Protein AF-0000000072576593 (afdb_homodimer)

Sequence (292 aa):
MYRNDGFRELNRQESLQRLANAPVGRIVHTRDALPAVLPVNFVLEKSGAVLLRTSASSELVRAVDGAVVAFEADEVDAVTHSGWSVVVTGLASVVTDPGEHEQLVRTGPRSWVPWPVEVFVRIAPDLVSGRELVGGRTLYGLDPPTMYRNDGFRELNRQESLQRLANAPVGRIVHTRDALPAVLPVNFVLEKSGAVLLRTSASSELVRAVDGAVVAFEADEVDAVTHSGWSVVVTGLASVVTDPGE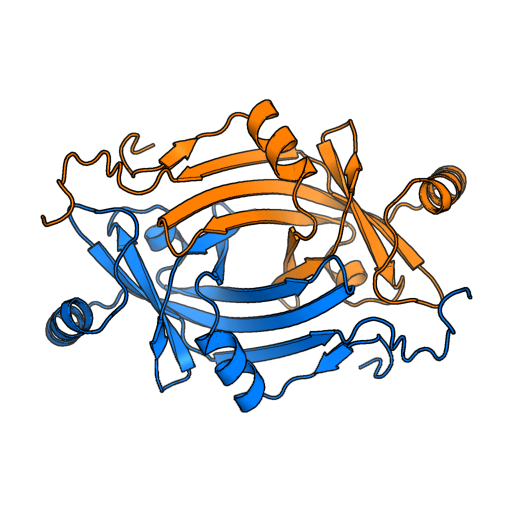HEQLVRTGPRSWVPWPVEVFVRIAPDLVSGRELVGGRTLYGLDPPT

InterPro domains:
  IPR012349 FMN-binding split barrel [G3DSA:2.30.110.10] (2-138)
  IPR024747 Pyridoxamine 5'-phosphate oxidase-related [PF12900] (12-131)

Organism: Streptomyces coelicolor (strain ATCC BAA-471 / A3(2) / M145) (NCBI:txid100226)

Secondary structure (DSSP, 8-state):
--TTSSEEEE-HHHHHHHHTT-SEEEEEEEETTEEEEEEEE-EE-TTS-EEEEEETT-HHHHHHTTSEEEEEEEEEETTTTEEEEEEEEEEEEE---HHHHHHHHHHSPPPSS--SSEEEEEE--SEEEEEEE-TT--TT------/--TTSSEEEE-HHHHHHHHTT-SEEEEEEEETTEEEEEEEE-EE-TTS-EEEEEETT-HHHHHHTTSEEEEEEEEEETTTTEEEEEEEEEEEEE---HHHHHHHHHHSPPPSS--SSEEEEEE--SEEEEEEE-TT--TT------

pLDDT: mean 89.98, std 16.08, range [32.75, 98.88]

Nearest PDB structures (foldseek):
  6eci-assembly6_L  TM=8.918E-01  e=1.230E-11  Mycolicibacterium smegmatis MC2 155
  3fkh-assembly1_A  TM=8.857E-01  e=5.024E-12  Corynebacterium glutamicum ATCC 13032
  3fkh-assembly2_D  TM=8.766E-01  e=1.230E-11  Corynebacterium glutamicum ATCC 13032
  3fkh-assembly2_C  TM=8.512E-01  e=1.301E-11  Corynebacterium glutamicum ATCC 13032
  2qea-assembly1_B  TM=6.338E-01  e=1.300E-04  Jannaschia sp. CCS1

Foldseek 3Di:
DPPQQLKDKDDQVRQLVVVQPFQKKKKWFDDPNDIDIDIFGWHQDPQRKTKGKDEPPDPVCVGQAQHKIKIKDWDADPVQRWIKMKIFIAHKHWDDDPVVFVVCVPVTDDGPDDDPHMIMIIGHRPDMIMMIHGGQPSSVPPHPPD/DPPQQLKDKDDQVRQLVVVQPFQKKKKWFDDPNDIDIDIFGWHQDPQRKTKGKDEPPDPVCVGQAQHKIKIKDWDADPVQRWIKMKIFIAHKHWDDPPVVFVVCVPVTDDGPDDDPHMIMIIGHRPDMIMMIHGGQPSSVPPHPPD

Solvent-accessible surface area (backbone atoms only — not comparable to full-atom values): 15648 Å² total; per-residue (Å²): 125,83,68,54,62,29,46,43,78,37,50,56,69,58,23,52,59,56,52,64,68,45,66,49,33,30,43,34,40,57,51,94,91,31,66,38,72,46,77,41,59,53,37,67,45,95,86,55,26,41,33,31,42,44,43,63,84,34,69,62,49,72,49,34,54,77,29,75,31,23,37,36,36,63,51,75,39,77,87,61,44,25,34,40,39,29,39,35,31,23,50,22,36,64,63,75,53,64,69,57,44,55,52,34,73,74,72,47,53,76,53,80,46,72,54,96,51,68,40,38,41,37,30,40,53,74,40,61,43,22,39,31,34,52,39,86,46,35,56,62,68,56,71,69,87,127,126,82,68,56,62,29,47,44,78,36,52,56,69,58,22,52,58,55,51,63,68,44,66,50,33,30,43,33,42,56,50,94,92,33,66,38,73,45,77,41,57,52,37,67,45,94,87,55,25,41,32,31,42,44,42,64,83,34,70,59,48,72,49,34,54,77,29,74,30,23,37,36,36,63,51,73,40,78,87,60,43,25,35,40,39,29,39,34,30,24,50,22,35,64,62,75,52,65,70,59,46,56,52,35,73,74,71,46,51,78,53,81,44,71,53,97,53,67,39,41,39,38,31,41,51,74,40,62,42,22,39,32,34,54,39,87,46,34,55,62,68,58,70,68,88,125

Radius of gyration: 19.3 Å; Cα contacts (8 Å, |Δi|>4): 669; chains: 2; bounding box: 40×62×46 Å

Structure (mmCIF, N/CA/C/O backbone):
data_AF-0000000072576593-model_v1
#
loop_
_entity.id
_entity.type
_entity.pdbx_description
1 polymer "Pyridoxamine 5'-phosphate oxidase family protein"
#
loop_
_atom_site.group_PDB
_atom_site.id
_atom_site.type_symbol
_atom_site.label_atom_id
_atom_site.label_alt_id
_atom_site.label_comp_id
_atom_site.label_asym_id
_atom_site.label_entity_id
_atom_site.label_seq_id
_atom_site.pdbx_PDB_ins_code
_atom_site.Cartn_x
_atom_site.Cartn_y
_atom_site.Cartn_z
_atom_site.occupancy
_atom_site.B_iso_or_equiv
_atom_site.auth_seq_id
_atom_site.auth_comp_id
_atom_site.auth_asym_id
_atom_site.auth_atom_id
_atom_site.pdbx_PDB_model_num
ATOM 1 N N . MET A 1 1 ? 16.312 17.297 -4.379 1 34.81 1 MET A N 1
ATOM 2 C CA . MET A 1 1 ? 15.844 16.234 -3.484 1 34.81 1 MET A CA 1
ATOM 3 C C . MET A 1 1 ? 16.031 16.641 -2.025 1 34.81 1 MET A C 1
ATOM 5 O O . MET A 1 1 ? 17.141 16.969 -1.61 1 34.81 1 MET A O 1
ATOM 9 N N . TYR A 1 2 ? 15.211 17.266 -1.457 1 42.81 2 TYR A N 1
ATOM 10 C CA . TYR A 1 2 ? 15.359 17.844 -0.13 1 42.81 2 TYR A CA 1
ATOM 11 C C . TYR A 1 2 ? 15.82 16.797 0.879 1 42.81 2 TYR A C 1
ATOM 13 O O . TYR A 1 2 ? 15.172 15.773 1.061 1 42.81 2 TYR A O 1
ATOM 21 N N . ARG A 1 3 ? 17.188 16.594 0.912 1 46.97 3 ARG A N 1
ATOM 22 C CA . ARG A 1 3 ? 18.125 15.789 1.691 1 46.97 3 ARG A CA 1
ATOM 23 C C . ARG A 1 3 ? 17.609 15.578 3.113 1 46.97 3 ARG A C 1
ATOM 25 O O . ARG A 1 3 ? 17.719 14.484 3.666 1 46.97 3 ARG A O 1
ATOM 32 N N . ASN A 1 4 ? 17.094 16.578 3.824 1 50.34 4 ASN A N 1
ATOM 33 C CA . ASN A 1 4 ? 17.062 16.562 5.281 1 50.34 4 ASN A CA 1
ATOM 34 C C . ASN A 1 4 ? 15.664 16.219 5.805 1 50.34 4 ASN A C 1
ATOM 36 O O . ASN A 1 4 ? 15.234 16.75 6.828 1 50.34 4 ASN A O 1
ATOM 40 N N . ASP A 1 5 ? 14.875 15.43 4.996 1 66.31 5 ASP A N 1
ATOM 41 C CA . ASP A 1 5 ? 13.469 15.289 5.379 1 66.31 5 ASP A CA 1
ATOM 42 C C . ASP A 1 5 ? 13.273 14.078 6.289 1 66.31 5 ASP A C 1
ATOM 44 O O . ASP A 1 5 ? 12.141 13.625 6.488 1 66.31 5 ASP A O 1
ATOM 48 N N . GLY A 1 6 ? 14.453 13.656 7.066 1 76.12 6 GLY A N 1
ATOM 49 C CA . GLY A 1 6 ? 14.336 12.539 8 1 76.12 6 GLY A CA 1
ATOM 50 C C . GLY A 1 6 ? 14.336 11.188 7.316 1 76.12 6 GLY A C 1
ATOM 51 O O . GLY A 1 6 ? 14.312 10.148 7.98 1 76.12 6 GLY A O 1
ATOM 52 N N . PHE A 1 7 ? 14.484 11.305 5.977 1 85.94 7 PHE A N 1
ATOM 53 C CA . PHE A 1 7 ? 14.477 10.062 5.223 1 85.94 7 PHE A CA 1
ATOM 54 C C . PHE A 1 7 ? 15.828 9.82 4.559 1 85.94 7 PHE A C 1
ATOM 56 O O . PHE A 1 7 ? 16.484 10.766 4.109 1 85.94 7 PHE A O 1
ATOM 63 N N . ARG A 1 8 ? 16.188 8.617 4.617 1 91.19 8 ARG A N 1
ATOM 64 C CA . ARG A 1 8 ? 17.359 8.172 3.854 1 91.19 8 ARG A CA 1
ATOM 65 C C . ARG A 1 8 ? 16.938 7.363 2.635 1 91.19 8 ARG A C 1
ATOM 67 O O . ARG A 1 8 ? 16.156 6.406 2.754 1 91.19 8 ARG A O 1
ATOM 74 N N . GLU A 1 9 ? 17.484 7.773 1.485 1 93.94 9 GLU A N 1
ATOM 75 C CA . GLU A 1 9 ? 17.203 7.004 0.276 1 93.94 9 GLU A CA 1
ATOM 76 C C . GLU A 1 9 ? 18.016 5.707 0.249 1 93.94 9 GLU A C 1
ATOM 78 O O . GLU A 1 9 ? 19.219 5.711 0.52 1 93.94 9 GLU A O 1
ATOM 83 N N . LEU A 1 10 ? 17.312 4.699 -0.013 1 96.75 10 LEU A N 1
ATOM 84 C CA . LEU A 1 10 ? 17.984 3.412 -0.184 1 96.75 10 LEU A CA 1
ATOM 85 C C . LEU A 1 10 ? 18.359 3.186 -1.644 1 96.75 10 LEU A C 1
ATOM 87 O O . LEU A 1 10 ? 17.609 3.539 -2.549 1 96.75 10 LEU A O 1
ATOM 91 N N . ASN A 1 11 ? 19.531 2.605 -1.824 1 97.25 11 ASN A N 1
ATOM 92 C CA . ASN A 1 11 ? 19.844 2.227 -3.199 1 97.25 11 ASN A CA 1
ATOM 93 C C . ASN A 1 11 ? 19.125 0.939 -3.6 1 97.25 11 ASN A C 1
ATOM 95 O O . ASN A 1 11 ? 18.438 0.323 -2.781 1 97.25 11 ASN A O 1
ATOM 99 N N . ARG A 1 12 ? 19.281 0.609 -4.836 1 97.69 12 ARG A N 1
ATOM 100 C CA . ARG A 1 12 ? 18.562 -0.534 -5.383 1 97.69 12 ARG A CA 1
ATOM 101 C C . ARG A 1 12 ? 18.859 -1.804 -4.594 1 97.69 12 ARG A C 1
ATOM 103 O O . ARG A 1 12 ? 17.953 -2.549 -4.23 1 97.69 12 ARG A O 1
ATOM 110 N N . GLN A 1 13 ? 20.141 -2.049 -4.32 1 97.69 13 GLN A N 1
ATOM 111 C CA . GLN A 1 13 ? 20.547 -3.264 -3.621 1 97.69 13 GLN A CA 1
ATOM 112 C C . GLN A 1 13 ? 19.969 -3.293 -2.203 1 97.69 13 GLN A C 1
ATOM 114 O O . GLN A 1 13 ? 19.422 -4.305 -1.768 1 97.69 13 GLN A O 1
ATOM 119 N N . GLU A 1 14 ? 20.078 -2.211 -1.477 1 97.88 14 GLU A N 1
ATOM 120 C CA . GLU A 1 14 ? 19.5 -2.105 -0.137 1 97.88 14 GLU A CA 1
ATOM 121 C C . GLU A 1 14 ? 17.984 -2.322 -0.163 1 97.88 14 GLU A C 1
ATOM 123 O O . GLU A 1 14 ? 17.438 -3.006 0.703 1 97.88 14 GLU A O 1
ATOM 128 N N . SER A 1 15 ? 17.391 -1.72 -1.139 1 98.5 15 SER A N 1
ATOM 129 C CA . SER A 1 15 ? 15.938 -1.817 -1.284 1 98.5 15 SER A CA 1
ATOM 130 C C . SER A 1 15 ? 15.5 -3.266 -1.481 1 98.5 15 SER A C 1
ATOM 132 O O . SER A 1 15 ? 14.578 -3.738 -0.806 1 98.5 15 SER A O 1
ATOM 134 N N . LEU A 1 16 ? 16.188 -3.955 -2.346 1 98.5 16 LEU A N 1
ATOM 135 C CA . LEU A 1 16 ? 15.812 -5.336 -2.646 1 98.5 16 LEU A CA 1
ATOM 136 C C . LEU A 1 16 ? 16.078 -6.242 -1.449 1 98.5 16 LEU A C 1
ATOM 138 O O . LEU A 1 16 ? 15.328 -7.195 -1.212 1 98.5 16 LEU A O 1
ATOM 142 N N . GLN A 1 17 ? 17.125 -5.969 -0.699 1 97.94 17 GLN A N 1
ATOM 143 C CA . GLN A 1 17 ? 17.406 -6.738 0.507 1 97.94 17 GLN A CA 1
ATOM 144 C C . GLN A 1 17 ? 16.297 -6.578 1.54 1 97.94 17 GLN A C 1
ATOM 146 O O . GLN A 1 17 ? 15.875 -7.559 2.162 1 97.94 17 GLN A O 1
ATOM 151 N N . ARG A 1 18 ? 15.805 -5.379 1.737 1 97.75 18 ARG A N 1
ATOM 152 C CA . ARG A 1 18 ? 14.695 -5.133 2.656 1 97.75 18 ARG A CA 1
ATOM 153 C C . ARG A 1 18 ? 13.414 -5.797 2.158 1 97.75 18 ARG A C 1
ATOM 155 O O . ARG A 1 18 ? 12.695 -6.426 2.936 1 97.75 18 ARG A O 1
ATOM 162 N N . LEU A 1 19 ? 13.227 -5.656 0.889 1 98.31 19 LEU A N 1
ATOM 163 C CA . LEU A 1 19 ? 12.016 -6.199 0.275 1 98.31 19 LEU A CA 1
ATOM 164 C C . LEU A 1 19 ? 11.953 -7.711 0.448 1 98.31 19 LEU A C 1
ATOM 166 O O . LEU A 1 19 ? 10.875 -8.273 0.667 1 98.31 19 LEU A O 1
ATOM 170 N N . ALA A 1 20 ? 13.039 -8.367 0.38 1 97.06 20 ALA A N 1
ATOM 171 C CA . ALA A 1 20 ? 13.125 -9.82 0.461 1 97.06 20 ALA A CA 1
ATOM 172 C C . ALA A 1 20 ? 12.633 -10.328 1.817 1 97.06 20 ALA A C 1
ATOM 174 O O . ALA A 1 20 ? 12.266 -11.492 1.958 1 97.06 20 ALA A O 1
ATOM 175 N N . ASN A 1 21 ? 12.555 -9.438 2.75 1 94.81 21 ASN A N 1
ATOM 176 C CA . ASN A 1 21 ? 12.203 -9.852 4.102 1 94.81 21 ASN A CA 1
ATOM 177 C C . ASN A 1 21 ? 10.75 -9.531 4.426 1 94.81 21 ASN A C 1
ATOM 179 O O . ASN A 1 21 ? 10.25 -9.883 5.5 1 94.81 21 ASN A O 1
ATOM 183 N N . ALA A 1 22 ? 10.078 -8.859 3.586 1 96.62 22 ALA A N 1
ATOM 184 C CA . ALA A 1 22 ? 8.672 -8.523 3.822 1 96.62 22 ALA A CA 1
ATOM 185 C C . ALA A 1 22 ? 7.766 -9.695 3.467 1 96.62 22 ALA A C 1
ATOM 187 O O . ALA A 1 22 ? 7.848 -10.242 2.363 1 96.62 22 ALA A O 1
ATOM 188 N N . PRO A 1 23 ? 6.867 -10.062 4.34 1 94.31 23 PRO A N 1
ATOM 189 C CA . PRO A 1 23 ? 5.988 -11.195 4.047 1 94.31 23 PRO A CA 1
ATOM 190 C C . PRO A 1 23 ? 4.859 -10.836 3.088 1 94.31 23 PRO A C 1
ATOM 192 O O . PRO A 1 23 ? 4.344 -11.703 2.379 1 94.31 23 PRO A O 1
ATOM 195 N N . VAL A 1 24 ? 4.426 -9.586 3.158 1 97 24 VAL A N 1
ATOM 196 C CA . VAL A 1 24 ? 3.297 -9.094 2.371 1 97 24 VAL A CA 1
ATOM 197 C C . VAL A 1 24 ? 3.648 -7.742 1.75 1 97 24 VAL A C 1
ATOM 199 O O . VAL A 1 24 ? 4.379 -6.949 2.348 1 97 24 VAL A O 1
ATOM 202 N N . GLY A 1 25 ? 3.287 -7.543 0.539 1 98.19 25 GLY A N 1
ATOM 203 C CA . GLY A 1 25 ? 3.297 -6.254 -0.13 1 98.19 25 GLY A CA 1
ATOM 204 C C . GLY A 1 25 ? 1.939 -5.855 -0.677 1 98.19 25 GLY A C 1
ATOM 205 O O . GLY A 1 25 ? 0.938 -6.523 -0.413 1 98.19 25 GLY A O 1
ATOM 206 N N . ARG A 1 26 ? 1.9 -4.762 -1.329 1 98.19 26 ARG A N 1
ATOM 207 C CA . ARG A 1 26 ? 0.673 -4.246 -1.927 1 98.19 26 ARG A CA 1
ATOM 208 C C . ARG A 1 26 ? 0.875 -3.926 -3.404 1 98.19 26 ARG A C 1
ATOM 210 O O . ARG A 1 26 ? 1.778 -3.166 -3.762 1 98.19 26 ARG A O 1
ATOM 217 N N . ILE A 1 27 ? 0.031 -4.492 -4.203 1 98.19 27 ILE A N 1
ATOM 218 C CA . ILE A 1 27 ? 0.056 -4.18 -5.625 1 98.19 27 ILE A CA 1
ATOM 219 C C . ILE A 1 27 ? -0.839 -2.975 -5.906 1 98.19 27 ILE A C 1
ATOM 221 O O . ILE A 1 27 ? -2.012 -2.963 -5.527 1 98.19 27 ILE A O 1
ATOM 225 N N . VAL A 1 28 ? -0.27 -1.967 -6.441 1 97.75 28 VAL 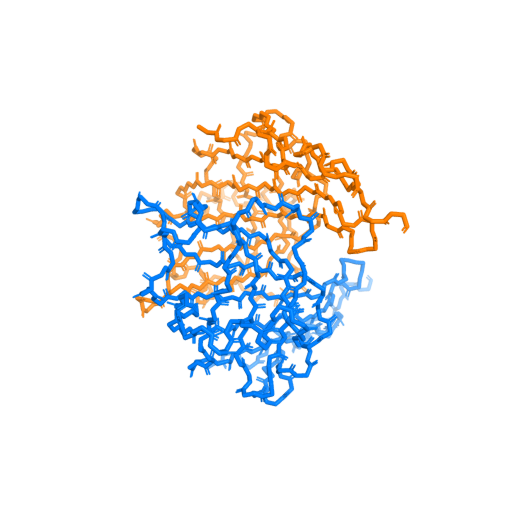A N 1
ATOM 226 C CA . VAL A 1 28 ? -0.943 -0.724 -6.801 1 97.75 28 VAL A CA 1
ATOM 227 C C . VAL A 1 28 ? -1.218 -0.7 -8.305 1 97.75 28 VAL A C 1
ATOM 229 O O . VAL A 1 28 ? -0.298 -0.845 -9.109 1 97.75 28 VAL A O 1
ATOM 232 N N . HIS A 1 29 ? -2.5 -0.56 -8.617 1 95.38 29 HIS A N 1
ATOM 233 C CA . HIS A 1 29 ? -2.904 -0.622 -10.016 1 95.38 29 HIS A CA 1
ATOM 234 C C . HIS A 1 29 ? -4.16 0.209 -10.266 1 95.38 29 HIS A C 1
ATOM 236 O O . HIS A 1 29 ? -4.637 0.905 -9.367 1 95.38 29 HIS A O 1
ATOM 242 N N . THR A 1 30 ? -4.508 0.24 -11.461 1 92.12 30 THR A N 1
ATOM 243 C CA . THR A 1 30 ? -5.738 0.928 -11.844 1 92.12 30 THR A CA 1
ATOM 244 C C . THR A 1 30 ? -6.852 -0.074 -12.125 1 92.12 30 THR A C 1
ATOM 246 O O . THR A 1 30 ? -6.621 -1.102 -12.766 1 92.12 30 THR A O 1
ATOM 249 N N . ARG A 1 31 ? -7.961 0.196 -11.484 1 88.56 31 ARG A N 1
ATOM 250 C CA . ARG A 1 31 ? -9.172 -0.584 -11.742 1 88.56 31 ARG A CA 1
ATOM 251 C C . ARG A 1 31 ? -10.367 0.327 -12.008 1 88.56 31 ARG A C 1
ATOM 253 O O . ARG A 1 31 ? -10.719 1.156 -11.164 1 88.56 31 ARG A O 1
ATOM 260 N N . ASP A 1 32 ? -10.93 0.197 -13.211 1 89.56 32 ASP A N 1
ATOM 261 C CA . ASP A 1 32 ? -12.078 1.007 -13.617 1 89.56 32 ASP A CA 1
ATOM 262 C C . ASP A 1 32 ? -11.773 2.496 -13.484 1 89.56 32 ASP A C 1
ATOM 264 O O . ASP A 1 32 ? -12.555 3.246 -12.891 1 89.56 32 ASP A O 1
ATOM 268 N N . ALA A 1 33 ? -10.594 2.908 -13.844 1 88.94 33 ALA A N 1
ATOM 269 C CA . ALA A 1 33 ? -10.125 4.289 -13.93 1 88.94 33 ALA A CA 1
ATOM 270 C C . ALA A 1 33 ? -9.883 4.871 -12.539 1 88.94 33 ALA A C 1
ATOM 272 O O . ALA A 1 33 ? -9.719 6.086 -12.391 1 88.94 33 ALA A O 1
ATOM 273 N N . LEU A 1 34 ? -9.906 4.016 -11.547 1 92.31 34 LEU A N 1
ATOM 274 C CA . LEU A 1 34 ? -9.617 4.438 -10.188 1 92.31 34 LEU A CA 1
ATOM 275 C C . LEU A 1 34 ? -8.367 3.744 -9.648 1 92.31 34 LEU A C 1
ATOM 277 O O . LEU A 1 34 ? -8.039 2.633 -10.07 1 92.31 34 LEU A O 1
ATOM 281 N N . PRO A 1 35 ? -7.652 4.434 -8.742 1 94.38 35 PRO A N 1
ATOM 282 C CA . PRO A 1 35 ? -6.547 3.725 -8.094 1 94.38 35 PRO A CA 1
ATOM 283 C C . PRO A 1 35 ? -7.02 2.545 -7.25 1 94.38 35 PRO A C 1
ATOM 285 O O . PRO A 1 35 ? -8.078 2.617 -6.617 1 94.38 35 PRO A O 1
ATOM 288 N N . ALA A 1 36 ? -6.352 1.459 -7.387 1 93.12 36 ALA A N 1
ATOM 289 C CA . ALA A 1 36 ? -6.648 0.255 -6.613 1 93.12 36 ALA A CA 1
ATOM 290 C C . ALA A 1 36 ? -5.383 -0.304 -5.969 1 93.12 36 ALA A C 1
ATOM 292 O O . ALA A 1 36 ? -4.273 -0.072 -6.453 1 93.12 36 ALA A O 1
ATOM 293 N N . VAL A 1 37 ? -5.566 -0.945 -4.887 1 96.44 37 VAL A N 1
ATOM 294 C CA . VAL A 1 37 ? -4.449 -1.525 -4.145 1 96.44 37 VAL A CA 1
ATOM 295 C C . VAL A 1 37 ? -4.906 -2.797 -3.434 1 96.44 37 VAL A C 1
ATOM 297 O O . VAL A 1 37 ? -6.012 -2.852 -2.896 1 96.44 37 VAL A O 1
ATOM 300 N N . LEU A 1 38 ? -4.125 -3.846 -3.492 1 95.19 38 LEU A N 1
ATOM 301 C CA . LEU A 1 38 ? -4.449 -5.129 -2.879 1 95.19 38 LEU A CA 1
ATOM 302 C C . LEU A 1 38 ? -3.223 -5.738 -2.211 1 95.19 38 LEU A C 1
ATOM 304 O O . LEU A 1 38 ? -2.182 -5.902 -2.85 1 95.19 38 LEU A O 1
ATOM 308 N N . PRO A 1 39 ? -3.32 -6.031 -0.906 1 96.75 39 PRO A N 1
ATOM 309 C CA . PRO A 1 39 ? -2.223 -6.77 -0.278 1 96.75 39 PRO A CA 1
ATOM 310 C C . PRO A 1 39 ? -2.109 -8.203 -0.786 1 96.75 39 PRO A C 1
ATOM 312 O O . PRO A 1 39 ? -3.125 -8.875 -0.998 1 96.75 39 PRO A O 1
ATOM 315 N N . VAL A 1 40 ? -0.907 -8.656 -0.999 1 96.25 40 VAL A N 1
ATOM 316 C CA . VAL A 1 40 ? -0.656 -10.016 -1.468 1 96.25 40 VAL A CA 1
ATOM 317 C C . VAL A 1 40 ? 0.646 -10.539 -0.863 1 96.25 40 VAL A C 1
ATOM 319 O O . VAL A 1 40 ? 1.57 -9.766 -0.603 1 96.25 40 VAL A O 1
ATOM 322 N N . ASN A 1 41 ? 0.667 -11.812 -0.59 1 96.31 41 ASN A N 1
ATOM 323 C CA . ASN A 1 41 ? 1.973 -12.422 -0.349 1 96.31 41 ASN A CA 1
ATOM 324 C C . ASN A 1 41 ? 2.746 -12.625 -1.649 1 96.31 41 ASN A C 1
ATOM 326 O O . ASN A 1 41 ? 2.15 -12.703 -2.725 1 96.31 41 ASN A O 1
ATOM 330 N N . PHE A 1 42 ? 4.023 -12.703 -1.556 1 98.06 42 PHE A N 1
ATOM 331 C CA . PHE A 1 42 ? 4.867 -12.703 -2.744 1 98.06 42 PHE A CA 1
ATOM 332 C C . PHE A 1 42 ? 6.219 -13.336 -2.445 1 98.06 42 PHE A C 1
ATOM 334 O O . PHE A 1 42 ? 6.516 -13.672 -1.297 1 98.06 42 PHE A O 1
ATOM 341 N N . VAL A 1 43 ? 6.973 -13.531 -3.518 1 97.5 43 VAL A N 1
ATOM 342 C CA . VAL A 1 43 ? 8.383 -13.891 -3.443 1 97.5 43 VAL A CA 1
ATOM 343 C C . VAL A 1 43 ? 9.195 -12.984 -4.359 1 97.5 43 VAL A C 1
ATOM 345 O O . VAL A 1 43 ? 8.734 -12.594 -5.434 1 97.5 43 VAL A O 1
ATOM 348 N N . LEU A 1 44 ? 10.336 -12.633 -3.855 1 98.38 44 LEU A N 1
ATOM 349 C CA . LEU A 1 44 ? 11.266 -11.859 -4.672 1 98.38 44 LEU A CA 1
ATOM 350 C C . LEU A 1 44 ? 12.234 -12.781 -5.41 1 98.38 44 LEU A C 1
ATOM 352 O O . LEU A 1 44 ? 12.953 -13.57 -4.785 1 98.38 44 LEU A O 1
ATOM 356 N N . GLU A 1 45 ? 12.203 -12.68 -6.695 1 97.38 45 GLU A N 1
ATOM 357 C CA . GLU A 1 45 ? 13.141 -13.461 -7.496 1 97.38 45 GLU A CA 1
ATOM 358 C C . GLU A 1 45 ? 14.547 -12.859 -7.441 1 97.38 45 GLU A C 1
ATOM 360 O O . GLU A 1 45 ? 14.711 -11.695 -7.082 1 97.38 45 GLU A O 1
ATOM 365 N N . LYS A 1 46 ? 15.531 -13.602 -7.867 1 95.25 46 LYS A N 1
ATOM 366 C CA . LYS A 1 46 ? 16.922 -13.133 -7.895 1 95.25 46 LYS A CA 1
ATOM 367 C C . LYS A 1 46 ? 17.062 -11.93 -8.812 1 95.25 46 LYS A C 1
ATOM 369 O O . LYS A 1 46 ? 17.875 -11.039 -8.555 1 95.25 46 LYS A O 1
ATOM 374 N N . SER A 1 47 ? 16.312 -11.852 -9.844 1 96.25 47 SER A N 1
ATOM 375 C CA . SER A 1 47 ? 16.344 -10.766 -10.812 1 96.25 47 SER A CA 1
ATOM 376 C C . SER A 1 47 ? 15.82 -9.469 -10.203 1 96.25 47 SER A C 1
ATOM 378 O O . SER A 1 47 ? 15.992 -8.391 -10.773 1 96.25 47 SER A O 1
ATOM 380 N N . GLY A 1 48 ? 15.133 -9.539 -9.062 1 98.06 48 GLY A N 1
ATOM 381 C CA . GLY A 1 48 ? 14.469 -8.398 -8.469 1 98.06 48 GLY A CA 1
ATOM 382 C C . GLY A 1 48 ? 12.992 -8.32 -8.812 1 98.06 48 GLY A C 1
ATOM 383 O O . GLY A 1 48 ? 12.281 -7.426 -8.336 1 98.06 48 GLY A O 1
ATOM 384 N N . ALA A 1 49 ? 12.547 -9.258 -9.617 1 98.62 49 ALA A N 1
ATOM 385 C CA . ALA A 1 49 ? 11.133 -9.289 -9.969 1 98.62 49 ALA A CA 1
ATOM 386 C C . ALA A 1 49 ? 10.281 -9.781 -8.797 1 98.62 49 ALA A C 1
ATOM 388 O O . ALA A 1 49 ? 10.742 -10.594 -7.988 1 98.62 49 ALA A O 1
ATOM 389 N N . VAL A 1 50 ? 9.102 -9.258 -8.734 1 98.81 50 VAL A N 1
ATOM 390 C CA . VAL A 1 50 ? 8.125 -9.68 -7.738 1 98.81 50 VAL A CA 1
ATOM 391 C C . VAL A 1 50 ? 7.207 -10.742 -8.328 1 98.81 50 VAL A C 1
ATOM 393 O O . VAL A 1 50 ? 6.68 -10.578 -9.43 1 98.81 50 VAL A O 1
ATOM 396 N N . LEU A 1 51 ? 7.051 -11.844 -7.602 1 98.69 51 LEU A N 1
ATOM 397 C CA . LEU A 1 51 ? 6.211 -12.953 -8.062 1 98.69 51 LEU A CA 1
ATOM 398 C C . LEU A 1 51 ? 5.098 -13.234 -7.059 1 98.69 51 LEU A C 1
ATOM 400 O O . LEU A 1 51 ? 5.352 -13.383 -5.863 1 98.69 51 LEU A O 1
ATOM 404 N N . LEU A 1 52 ? 3.873 -13.273 -7.562 1 97.94 52 LEU A N 1
ATOM 405 C CA . LEU A 1 52 ? 2.736 -13.648 -6.73 1 97.94 52 LEU A CA 1
ATOM 406 C C . LEU A 1 52 ? 1.909 -14.742 -7.406 1 97.94 52 LEU A C 1
ATOM 408 O O . LEU A 1 52 ? 2.088 -15.016 -8.594 1 97.94 52 LEU A O 1
ATOM 412 N N . ARG A 1 53 ? 1.126 -15.414 -6.613 1 97.06 53 ARG A N 1
ATOM 413 C CA . ARG A 1 53 ? 0.22 -16.453 -7.082 1 97.06 53 ARG A CA 1
ATOM 414 C C . ARG A 1 53 ? -1.226 -16.125 -6.727 1 97.06 53 ARG A C 1
ATOM 416 O O . ARG A 1 53 ? -1.521 -15.742 -5.594 1 97.06 53 ARG A O 1
ATOM 423 N N . THR A 1 54 ? -2.1 -16.156 -7.703 1 94.88 54 THR A N 1
ATOM 424 C CA . THR A 1 54 ? -3.492 -15.773 -7.488 1 94.88 54 THR A CA 1
ATOM 425 C C . THR A 1 54 ? -4.414 -16.547 -8.422 1 94.88 54 THR A C 1
ATOM 427 O O . THR A 1 54 ? -3.955 -17.406 -9.188 1 94.88 54 THR A O 1
ATOM 430 N N . SER A 1 55 ? -5.672 -16.328 -8.266 1 93.81 55 SER A N 1
ATOM 431 C CA . SER A 1 55 ? -6.656 -17 -9.102 1 93.81 55 SER A CA 1
ATOM 432 C C . SER A 1 55 ? -6.582 -16.5 -10.547 1 93.81 55 SER A C 1
ATOM 434 O O . SER A 1 55 ? -6.508 -15.297 -10.789 1 93.81 55 SER A O 1
ATOM 436 N N . ALA A 1 56 ? -6.664 -17.438 -11.484 1 94.81 56 ALA A N 1
ATOM 437 C CA . ALA A 1 56 ? -6.672 -17.094 -12.906 1 94.81 56 ALA A CA 1
ATOM 438 C C . ALA A 1 56 ? -7.863 -16.203 -13.25 1 94.81 56 ALA A C 1
ATOM 440 O O . ALA A 1 56 ? -7.809 -15.422 -14.195 1 94.81 56 ALA A O 1
ATOM 441 N N . SER A 1 57 ? -8.914 -16.266 -12.438 1 93.31 57 SER A N 1
ATOM 442 C CA . SER A 1 57 ? -10.148 -15.555 -12.75 1 93.31 57 SER A CA 1
ATOM 443 C C . SER A 1 57 ? -10.289 -14.305 -11.883 1 93.31 57 SER A C 1
ATOM 445 O O . SER A 1 57 ? -11.359 -13.688 -11.852 1 93.31 57 SER A O 1
ATOM 447 N N . SER A 1 58 ? -9.219 -13.938 -11.188 1 91.56 58 SER A N 1
ATOM 448 C CA . SER A 1 58 ? -9.305 -12.812 -10.266 1 91.56 58 SER A CA 1
ATOM 449 C C . SER A 1 58 ? -9.414 -11.492 -11.023 1 91.56 58 SER A C 1
ATOM 451 O O . SER A 1 58 ? -8.867 -11.352 -12.117 1 91.56 58 SER A O 1
ATOM 453 N N . GLU A 1 59 ? -10.07 -10.555 -10.383 1 91.12 59 GLU A N 1
ATOM 454 C CA . GLU A 1 59 ? -10.094 -9.188 -10.891 1 91.12 59 GLU A CA 1
ATOM 455 C C . GLU A 1 59 ? -8.688 -8.594 -10.961 1 91.12 59 GLU A C 1
ATOM 457 O O . GLU A 1 59 ? -8.391 -7.797 -11.852 1 91.12 59 GLU A O 1
ATOM 462 N N . LEU A 1 60 ? -7.859 -9.094 -10.086 1 94.5 60 LEU A N 1
ATOM 463 C CA . LEU A 1 60 ? -6.484 -8.602 -10.078 1 94.5 60 LEU A CA 1
ATOM 464 C C . LEU A 1 60 ? -5.781 -8.938 -11.391 1 94.5 60 LEU A C 1
ATOM 466 O O . LEU A 1 60 ? -5.195 -8.055 -12.023 1 94.5 60 LEU A O 1
ATOM 470 N N . VAL A 1 61 ? -5.871 -10.156 -11.766 1 96.44 61 VAL A N 1
ATOM 471 C CA . VAL A 1 61 ? -5.207 -10.586 -12.992 1 96.44 61 VAL A CA 1
ATOM 472 C C . VAL A 1 61 ? -5.738 -9.781 -14.172 1 96.44 61 VAL A C 1
ATOM 474 O O . VAL A 1 61 ? -4.961 -9.281 -14.992 1 96.44 61 VAL A O 1
ATOM 477 N N . ARG A 1 62 ? -7.043 -9.578 -14.234 1 95.56 62 ARG A N 1
ATOM 478 C CA . ARG A 1 62 ? -7.66 -8.812 -15.312 1 95.56 62 ARG A CA 1
ATOM 479 C C . ARG A 1 62 ? -7.145 -7.379 -15.336 1 95.56 62 ARG A C 1
ATOM 481 O O . ARG A 1 62 ? -6.949 -6.801 -16.406 1 95.56 62 ARG A O 1
ATOM 488 N N . ALA A 1 63 ? -6.891 -6.883 -14.211 1 95.69 63 ALA A N 1
ATOM 489 C CA . ALA A 1 63 ? -6.531 -5.473 -14.086 1 95.69 63 ALA A CA 1
ATOM 490 C C . ALA A 1 63 ? -5.047 -5.254 -14.367 1 95.69 63 ALA A C 1
ATOM 492 O O . ALA A 1 63 ? -4.652 -4.191 -14.852 1 95.69 63 ALA A O 1
ATOM 493 N N . VAL A 1 64 ? -4.199 -6.293 -14.117 1 97.44 64 VAL A N 1
ATOM 494 C CA . VAL A 1 64 ? -2.779 -5.949 -14.062 1 97.44 64 VAL A CA 1
ATOM 495 C C . VAL A 1 64 ? -2.047 -6.59 -15.234 1 97.44 64 VAL A C 1
ATOM 497 O O . VAL A 1 64 ? -0.932 -6.188 -15.578 1 97.44 64 VAL A O 1
ATOM 500 N N . ASP A 1 65 ? -2.625 -7.641 -15.859 1 98.12 65 ASP A N 1
ATOM 501 C CA . ASP A 1 65 ? -1.908 -8.344 -16.922 1 98.12 65 ASP A CA 1
ATOM 502 C C . ASP A 1 65 ? -1.623 -7.41 -18.094 1 98.12 65 ASP A C 1
ATOM 504 O O . ASP A 1 65 ? -2.549 -6.91 -18.75 1 98.12 65 ASP A O 1
ATOM 508 N N . GLY A 1 66 ? -0.383 -7.137 -18.328 1 97.69 66 GLY A N 1
ATOM 509 C CA . GLY A 1 66 ? 0.022 -6.27 -19.422 1 97.69 66 GLY A CA 1
ATOM 510 C C . GLY A 1 66 ? 0.074 -4.805 -19.031 1 97.69 66 GLY A C 1
ATOM 511 O O . GLY A 1 66 ? 0.28 -3.938 -19.891 1 97.69 66 GLY A O 1
ATOM 512 N N . ALA A 1 67 ? -0.083 -4.477 -17.781 1 97.12 67 ALA A N 1
ATOM 513 C CA . ALA A 1 67 ? -0.078 -3.09 -17.328 1 97.12 67 ALA A CA 1
ATOM 514 C C . ALA A 1 67 ? 1.156 -2.795 -16.484 1 97.12 67 ALA A C 1
ATOM 516 O O . ALA A 1 67 ? 1.745 -3.705 -15.891 1 97.12 67 ALA A O 1
ATOM 517 N N . VAL A 1 68 ? 1.566 -1.543 -16.5 1 97 68 VAL A N 1
ATOM 518 C CA . VAL A 1 68 ? 2.596 -1.096 -15.562 1 97 68 VAL A CA 1
ATOM 519 C C . VAL A 1 68 ? 1.978 -0.861 -14.18 1 97 68 VAL A C 1
ATOM 521 O O . VAL A 1 68 ? 0.988 -0.137 -14.055 1 97 68 VAL A O 1
ATOM 524 N N . VAL A 1 69 ? 2.521 -1.494 -13.156 1 98.06 69 VAL A N 1
ATOM 525 C CA . VAL A 1 69 ? 1.996 -1.393 -11.797 1 98.06 69 VAL A CA 1
ATOM 526 C C . VAL A 1 69 ? 3.121 -1.022 -10.836 1 98.06 69 VAL A C 1
ATOM 528 O O . VAL A 1 69 ? 4.297 -1.026 -11.211 1 98.06 69 VAL A O 1
ATOM 531 N N . ALA A 1 70 ? 2.787 -0.591 -9.664 1 98.5 70 ALA A N 1
ATOM 532 C CA . ALA A 1 70 ? 3.715 -0.468 -8.539 1 98.5 70 ALA A CA 1
ATOM 533 C C . ALA A 1 70 ? 3.457 -1.551 -7.496 1 98.5 70 ALA A C 1
ATOM 535 O O . ALA A 1 70 ? 2.326 -2.016 -7.34 1 98.5 70 ALA A O 1
ATOM 536 N N . PHE A 1 71 ? 4.445 -2.043 -6.906 1 98.81 71 PHE A N 1
ATOM 537 C CA . PHE A 1 71 ? 4.418 -2.969 -5.777 1 98.81 71 PHE A CA 1
ATOM 538 C C . PHE A 1 71 ? 5.148 -2.381 -4.578 1 98.81 71 PHE A C 1
ATOM 540 O O . PHE A 1 71 ? 6.328 -2.031 -4.672 1 98.81 71 PHE A O 1
ATOM 547 N N . GLU A 1 72 ? 4.453 -2.238 -3.473 1 98.69 72 GLU A N 1
ATOM 548 C CA . GLU A 1 72 ? 5.008 -1.595 -2.285 1 98.69 72 GLU A CA 1
ATOM 549 C C . GLU A 1 72 ? 5.059 -2.562 -1.107 1 98.69 72 GLU A C 1
ATOM 551 O O . GLU A 1 72 ? 4.121 -3.33 -0.886 1 98.69 72 GLU A O 1
ATOM 556 N N . ALA A 1 73 ? 6.133 -2.57 -0.445 1 98.56 73 ALA A N 1
ATOM 557 C CA . ALA A 1 73 ? 6.234 -3.219 0.859 1 98.56 73 ALA A CA 1
ATOM 558 C C . ALA A 1 73 ? 6.93 -2.311 1.871 1 98.56 73 ALA A C 1
ATOM 560 O O . ALA A 1 73 ? 7.699 -1.424 1.493 1 98.56 73 ALA A O 1
ATOM 561 N N . ASP A 1 74 ? 6.57 -2.52 3.113 1 97.69 74 ASP A N 1
ATOM 562 C CA . ASP A 1 74 ? 7.156 -1.694 4.164 1 97.69 74 ASP A CA 1
ATOM 563 C C . ASP A 1 74 ? 7.188 -2.441 5.496 1 97.69 74 ASP A C 1
ATOM 565 O O . ASP A 1 74 ? 6.578 -3.506 5.629 1 97.69 74 ASP A O 1
ATOM 569 N N . GLU A 1 75 ? 8.016 -2.037 6.309 1 96.88 75 GLU A N 1
ATOM 570 C CA . GLU A 1 75 ? 8.039 -2.334 7.738 1 96.88 75 GLU A CA 1
ATOM 571 C C . GLU A 1 75 ? 8.188 -1.06 8.562 1 96.88 75 GLU A C 1
ATOM 573 O O . GLU A 1 75 ? 9.211 -0.371 8.477 1 96.88 75 GLU A O 1
ATOM 578 N N . VAL A 1 76 ? 7.129 -0.785 9.328 1 95.19 76 VAL A N 1
ATOM 579 C CA . VAL A 1 76 ? 7.094 0.477 10.062 1 95.19 76 VAL A CA 1
ATOM 580 C C . VAL A 1 76 ? 6.863 0.207 11.547 1 95.19 76 VAL A C 1
ATOM 582 O O . VAL A 1 76 ? 6.047 -0.643 11.914 1 95.19 76 VAL A O 1
ATOM 585 N N . ASP A 1 77 ? 7.586 0.873 12.375 1 94.81 77 ASP A N 1
ATOM 586 C CA . ASP A 1 77 ? 7.398 0.856 13.82 1 94.81 77 ASP A CA 1
ATOM 587 C C . ASP A 1 77 ? 6.785 2.166 14.312 1 94.81 77 ASP A C 1
ATOM 589 O O . ASP A 1 77 ? 7.473 3.184 14.406 1 94.81 77 ASP A O 1
ATOM 593 N N . ALA A 1 78 ? 5.504 2.084 14.648 1 93.19 78 ALA A N 1
ATOM 594 C CA . ALA A 1 78 ? 4.773 3.291 15.023 1 93.19 78 ALA A CA 1
ATOM 595 C C . ALA A 1 78 ? 5.227 3.805 16.391 1 93.19 78 ALA A C 1
ATOM 597 O O . ALA A 1 78 ? 5.074 4.988 16.688 1 93.19 78 ALA A O 1
ATOM 598 N N . VAL A 1 79 ? 5.754 2.932 17.141 1 92.75 79 VAL A N 1
ATOM 599 C CA . VAL A 1 79 ? 6.203 3.314 18.469 1 92.75 79 VAL A CA 1
ATOM 600 C C . VAL A 1 79 ? 7.473 4.152 18.359 1 92.75 79 VAL A C 1
ATOM 602 O O . VAL A 1 79 ? 7.562 5.23 18.953 1 92.75 79 VAL A O 1
ATOM 605 N N . THR A 1 80 ? 8.398 3.785 17.516 1 92.44 80 THR A N 1
ATOM 606 C CA . THR A 1 80 ? 9.672 4.484 17.406 1 92.44 80 THR A CA 1
ATOM 607 C C . THR A 1 80 ? 9.656 5.457 16.234 1 92.44 80 THR A C 1
ATOM 609 O O . THR A 1 80 ? 10.633 6.176 16 1 92.44 80 THR A O 1
ATOM 612 N N . HIS A 1 81 ? 8.523 5.492 15.477 1 92.62 81 HIS A N 1
ATOM 613 C CA . HIS A 1 81 ? 8.391 6.344 14.305 1 92.62 81 HIS A CA 1
ATOM 614 C C . HIS A 1 81 ? 9.531 6.109 13.32 1 92.62 81 HIS A C 1
ATOM 616 O O . HIS A 1 81 ? 10.172 7.059 12.867 1 92.62 81 HIS A O 1
ATOM 622 N N . SER A 1 82 ? 9.773 4.84 13.078 1 93.94 82 SER A N 1
ATOM 623 C CA . SER A 1 82 ? 10.844 4.418 12.188 1 93.94 82 SER A CA 1
ATOM 624 C C . SER A 1 82 ? 10.375 3.303 11.25 1 93.94 82 SER A C 1
ATOM 626 O O . SER A 1 82 ? 9.289 2.746 11.438 1 93.94 82 SER A O 1
ATOM 628 N N . GLY A 1 83 ? 11.18 3.098 10.211 1 95.5 83 GLY A N 1
ATOM 629 C CA . GLY A 1 83 ? 10.836 2.025 9.289 1 95.5 83 GLY A CA 1
ATOM 630 C C . GLY A 1 83 ? 11.445 2.205 7.91 1 95.5 83 GLY A C 1
ATOM 631 O O . GLY A 1 83 ? 12.367 3.006 7.73 1 95.5 83 GLY A O 1
ATOM 632 N N . TRP A 1 84 ? 11.039 1.363 7.051 1 96.94 84 TRP A N 1
ATOM 633 C CA . TRP A 1 84 ? 11.461 1.442 5.656 1 96.94 84 TRP A CA 1
ATOM 634 C C . TRP A 1 84 ? 10.297 1.122 4.719 1 96.94 84 TRP A C 1
ATOM 636 O O . TRP A 1 84 ? 9.297 0.54 5.137 1 96.94 84 TRP A O 1
ATOM 646 N N . SER A 1 85 ? 10.414 1.589 3.506 1 97.44 85 SER A N 1
ATOM 647 C CA . SER A 1 85 ? 9.523 1.2 2.418 1 97.44 85 SER A CA 1
ATOM 648 C C . SER A 1 85 ? 10.281 1.024 1.111 1 97.44 85 SER A C 1
ATOM 650 O O . SER A 1 85 ? 11.328 1.651 0.905 1 97.44 85 SER A O 1
ATOM 652 N N . VAL A 1 86 ? 9.828 0.148 0.301 1 98.44 86 VAL A N 1
ATOM 653 C CA . VAL A 1 86 ? 10.375 -0.116 -1.024 1 98.44 86 VAL A CA 1
ATOM 654 C C . VAL A 1 86 ? 9.25 -0.178 -2.051 1 98.44 86 VAL A C 1
ATOM 656 O O . VAL A 1 86 ? 8.18 -0.735 -1.776 1 98.44 86 VAL A O 1
ATOM 659 N N . VAL A 1 87 ? 9.477 0.436 -3.195 1 98.44 87 VAL A N 1
ATOM 660 C CA . VAL A 1 87 ? 8.523 0.388 -4.301 1 98.44 87 VAL A CA 1
ATOM 661 C C . VAL A 1 87 ? 9.211 -0.154 -5.551 1 98.44 87 VAL A C 1
ATOM 663 O O . VAL A 1 87 ? 10.289 0.314 -5.93 1 98.44 87 VAL A O 1
ATOM 666 N N . VAL A 1 88 ? 8.633 -1.143 -6.109 1 98.81 88 VAL A N 1
ATOM 667 C CA . VAL A 1 88 ? 9.023 -1.685 -7.406 1 98.81 88 VAL A CA 1
ATOM 668 C C . VAL A 1 88 ? 7.977 -1.313 -8.453 1 98.81 88 VAL A C 1
ATOM 670 O O . VAL A 1 88 ? 6.781 -1.54 -8.258 1 98.81 88 VAL A O 1
ATOM 673 N N . THR A 1 89 ? 8.43 -0.713 -9.516 1 98.44 89 THR A N 1
ATOM 674 C CA . THR A 1 89 ? 7.535 -0.346 -10.609 1 98.44 89 THR A CA 1
ATOM 675 C C . THR A 1 89 ? 7.949 -1.04 -11.906 1 98.44 89 THR A C 1
ATOM 677 O O . THR A 1 89 ? 9.133 -1.063 -12.25 1 98.44 89 THR A O 1
ATOM 680 N N . GLY A 1 90 ? 6.973 -1.649 -12.539 1 98.38 90 GLY A N 1
ATOM 681 C CA . GLY A 1 90 ? 7.25 -2.281 -13.82 1 98.38 90 GLY A CA 1
ATOM 682 C C . GLY A 1 90 ? 6.047 -3 -14.398 1 98.38 90 GLY A C 1
ATOM 683 O O . GLY A 1 90 ? 4.938 -2.902 -13.867 1 98.38 90 GLY A O 1
ATOM 684 N N . LEU A 1 91 ? 6.238 -3.643 -15.523 1 98.5 91 LEU A N 1
ATOM 685 C CA . LEU A 1 91 ? 5.191 -4.375 -16.234 1 98.5 91 LEU A CA 1
ATOM 686 C C . LEU A 1 91 ? 4.797 -5.637 -15.469 1 98.5 91 LEU A C 1
ATOM 688 O O . LEU A 1 91 ? 5.664 -6.402 -15.039 1 98.5 91 LEU A O 1
ATOM 692 N N . ALA A 1 92 ? 3.568 -5.801 -15.227 1 98.75 92 ALA A N 1
ATOM 693 C CA . ALA A 1 92 ? 3.027 -7.047 -14.688 1 98.75 92 ALA A CA 1
ATOM 694 C C . ALA A 1 92 ? 2.535 -7.961 -15.805 1 98.75 92 ALA A C 1
ATOM 696 O O . ALA A 1 92 ? 1.887 -7.504 -16.75 1 98.75 92 ALA A O 1
ATOM 697 N N . SER A 1 93 ? 2.857 -9.234 -15.703 1 98.62 93 SER A N 1
ATOM 698 C CA . SER A 1 93 ? 2.418 -10.203 -16.703 1 98.62 93 SER A CA 1
ATOM 699 C C . SER A 1 93 ? 2.156 -11.57 -16.094 1 98.62 93 SER A C 1
ATOM 701 O O . SER A 1 93 ? 2.887 -12 -15.195 1 98.62 93 SER A O 1
ATOM 703 N N . VAL A 1 94 ? 1.173 -12.219 -16.578 1 98.56 94 VAL A N 1
ATOM 704 C CA . VAL A 1 94 ? 0.924 -13.609 -16.203 1 98.56 94 VAL A CA 1
ATOM 705 C C . VAL A 1 94 ? 1.97 -14.516 -16.844 1 98.56 94 VAL A C 1
ATOM 707 O O . VAL A 1 94 ? 2.309 -14.344 -18.016 1 98.56 94 VAL A O 1
ATOM 710 N N . VAL A 1 95 ? 2.477 -15.43 -16.047 1 98.25 95 VAL A N 1
ATOM 711 C CA . VAL A 1 95 ? 3.391 -16.438 -16.594 1 98.25 95 VAL A CA 1
ATOM 712 C C . VAL A 1 95 ? 2.615 -17.438 -17.438 1 98.25 95 VAL A C 1
ATOM 714 O O . VAL A 1 95 ? 1.78 -18.188 -16.922 1 98.25 95 VAL A O 1
ATOM 717 N N . THR A 1 96 ? 2.941 -17.516 -18.719 1 96.94 96 THR A N 1
ATOM 718 C CA . THR A 1 96 ? 2.143 -18.328 -19.625 1 96.94 96 THR A CA 1
ATOM 719 C C . THR A 1 96 ? 2.936 -19.547 -20.094 1 96.94 96 THR A C 1
ATOM 721 O O . THR A 1 96 ? 2.359 -20.516 -20.578 1 96.94 96 THR A O 1
ATOM 724 N N . ASP A 1 97 ? 4.254 -19.484 -19.984 1 97.06 97 ASP A N 1
ATOM 725 C CA . ASP A 1 97 ? 5.059 -20.641 -20.375 1 97.06 97 ASP A CA 1
ATOM 726 C C . ASP A 1 97 ? 4.789 -21.844 -19.484 1 97.06 97 ASP A C 1
ATOM 728 O O . ASP A 1 97 ? 5.02 -21.781 -18.266 1 97.06 97 ASP A O 1
ATOM 732 N N . PRO A 1 98 ? 4.34 -22.969 -20.047 1 95.81 98 PRO A N 1
ATOM 733 C CA . PRO A 1 98 ? 3.965 -24.125 -19.234 1 95.81 98 PRO A CA 1
ATOM 734 C C . PRO A 1 98 ? 5.133 -24.672 -18.422 1 95.81 98 PRO A C 1
ATOM 736 O O . PRO A 1 98 ? 4.941 -25.094 -17.266 1 95.81 98 PRO A O 1
ATOM 739 N N . GLY A 1 99 ? 6.281 -24.734 -19.016 1 97 99 GLY A N 1
ATOM 740 C CA . GLY A 1 99 ? 7.449 -25.188 -18.281 1 97 99 GLY A CA 1
ATOM 741 C C . GLY A 1 99 ? 7.785 -24.312 -17.094 1 97 99 GLY A C 1
ATOM 742 O O . GLY A 1 99 ? 8.07 -24.812 -16 1 97 99 GLY A O 1
ATOM 743 N N . GLU A 1 100 ? 7.73 -23.062 -17.312 1 96.69 100 GLU A N 1
ATOM 744 C CA . GLU A 1 100 ? 7.992 -22.125 -16.234 1 96.69 100 GLU A CA 1
ATOM 745 C C . GLU A 1 100 ? 6.926 -22.219 -15.148 1 96.69 100 GLU A C 1
ATOM 747 O O . GLU A 1 100 ? 7.238 -22.188 -13.953 1 96.69 100 GLU A O 1
ATOM 752 N N . HIS A 1 101 ? 5.715 -22.281 -15.617 1 96.75 101 HIS A N 1
ATOM 753 C CA . HIS A 1 101 ? 4.625 -22.422 -14.664 1 96.75 101 HIS A CA 1
ATOM 754 C C . HIS A 1 101 ? 4.824 -23.641 -13.766 1 96.75 101 HIS A C 1
ATOM 756 O O . HIS A 1 101 ? 4.688 -23.547 -12.547 1 96.75 101 HIS A O 1
ATOM 762 N N . GLU A 1 102 ? 5.133 -24.734 -14.328 1 95.94 102 GLU A N 1
ATOM 763 C CA . GLU A 1 102 ? 5.348 -25.969 -13.578 1 95.94 102 GLU A CA 1
ATOM 764 C C . GLU A 1 102 ? 6.484 -25.812 -12.57 1 95.94 102 GLU A C 1
ATOM 766 O O . GLU A 1 102 ? 6.387 -26.281 -11.438 1 95.94 102 GLU A O 1
ATOM 771 N N . GLN A 1 103 ? 7.531 -25.203 -13.055 1 96.75 103 GLN A N 1
ATOM 772 C CA . GLN A 1 103 ? 8.656 -24.953 -12.156 1 96.75 103 GLN A CA 1
ATOM 773 C C . GLN A 1 103 ? 8.242 -24.078 -10.977 1 96.75 103 GLN A C 1
ATOM 775 O O . GLN A 1 103 ? 8.633 -24.344 -9.836 1 96.75 103 GLN A O 1
ATOM 780 N N . LEU A 1 104 ? 7.438 -23.094 -11.172 1 97.31 104 LEU A N 1
ATOM 781 C CA . LEU A 1 104 ? 7.031 -22.141 -10.148 1 97.31 104 LEU A CA 1
ATOM 782 C C . LEU A 1 104 ? 6.059 -22.781 -9.164 1 97.31 104 LEU A C 1
ATOM 784 O O . LEU A 1 104 ? 6.008 -22.391 -7.996 1 97.31 104 LEU A O 1
ATOM 788 N N . VAL A 1 105 ? 5.273 -23.703 -9.672 1 94.94 105 VAL A N 1
ATOM 789 C CA . VAL A 1 105 ? 4.375 -24.422 -8.773 1 94.94 105 VAL A CA 1
ATOM 790 C C . VAL A 1 105 ? 5.176 -25.031 -7.625 1 94.94 105 VAL A C 1
ATOM 792 O O . VAL A 1 105 ? 4.707 -25.078 -6.488 1 94.94 105 VAL A O 1
ATOM 795 N N . ARG A 1 106 ? 6.387 -25.359 -7.938 1 94.06 106 ARG A N 1
ATOM 796 C CA . ARG A 1 106 ? 7.234 -26.047 -6.961 1 94.06 106 ARG A CA 1
ATOM 797 C C . ARG A 1 106 ? 8.031 -25.031 -6.133 1 94.06 106 ARG A C 1
ATOM 799 O O . ARG A 1 106 ? 8.234 -25.234 -4.934 1 94.06 106 ARG A O 1
ATOM 806 N N . THR A 1 107 ? 8.438 -23.938 -6.723 1 93.88 107 THR A N 1
ATOM 807 C CA . THR A 1 107 ? 9.422 -23.078 -6.078 1 93.88 107 THR A CA 1
ATOM 808 C C . THR A 1 107 ? 8.828 -21.703 -5.766 1 93.88 107 THR A C 1
ATOM 810 O O . THR A 1 107 ? 9.398 -20.938 -4.992 1 93.88 107 THR A O 1
ATOM 813 N N . GLY A 1 108 ? 7.738 -21.406 -6.316 1 95.31 108 GLY A N 1
ATOM 814 C CA . GLY A 1 108 ? 7.148 -20.078 -6.184 1 95.31 108 GLY A CA 1
ATOM 815 C C . GLY A 1 108 ? 6.309 -19.922 -4.93 1 95.31 108 GLY A C 1
ATOM 816 O O . GLY A 1 108 ? 6.305 -20.797 -4.066 1 95.31 108 GLY A O 1
ATOM 817 N N . PRO A 1 109 ? 5.742 -18.766 -4.84 1 95.62 109 PRO A N 1
ATOM 818 C CA . PRO A 1 109 ? 4.902 -18.516 -3.666 1 95.62 109 PRO A CA 1
ATOM 819 C C . PRO A 1 109 ? 3.639 -19.359 -3.652 1 95.62 109 PRO A C 1
ATOM 821 O O . PRO A 1 109 ? 3.121 -19.719 -4.711 1 95.62 109 PRO A O 1
ATOM 824 N N . ARG A 1 110 ? 3.176 -19.625 -2.457 1 92.75 110 ARG A N 1
ATOM 825 C CA . ARG A 1 110 ? 1.876 -20.266 -2.299 1 92.75 110 ARG A CA 1
ATOM 826 C C . ARG A 1 110 ? 0.798 -19.25 -1.945 1 92.75 110 ARG A C 1
ATOM 828 O O . ARG A 1 110 ? 1.045 -18.312 -1.178 1 92.75 110 ARG A O 1
ATOM 835 N N . SER A 1 111 ? -0.327 -19.5 -2.512 1 91.19 111 SER A N 1
ATOM 836 C CA . SER A 1 111 ? -1.446 -18.625 -2.164 1 91.19 111 SER A CA 1
ATOM 837 C C . SER A 1 111 ? -1.949 -18.922 -0.752 1 91.19 111 SER A C 1
ATOM 839 O O . SER A 1 111 ? -2.006 -20.078 -0.331 1 91.19 111 SER A O 1
ATOM 841 N N . TRP A 1 112 ? -2.305 -17.828 -0.076 1 91.06 112 TRP A N 1
ATOM 842 C CA . TRP A 1 112 ? -2.896 -18 1.245 1 91.06 112 TRP A CA 1
ATOM 843 C C . TRP A 1 112 ? -4.332 -18.5 1.137 1 91.06 112 TRP A C 1
ATOM 845 O O . TRP A 1 112 ? -4.902 -18.984 2.115 1 91.06 112 TRP A O 1
ATOM 855 N N . VAL A 1 113 ? -4.922 -18.297 -0.071 1 85.5 113 VAL A N 1
ATOM 856 C CA . VAL A 1 113 ? -6.254 -18.797 -0.392 1 85.5 113 VAL A CA 1
ATOM 857 C C . VAL A 1 113 ? -6.168 -19.797 -1.555 1 85.5 113 VAL A C 1
ATOM 859 O O . VAL A 1 113 ? -5.648 -19.453 -2.623 1 85.5 113 VAL A O 1
ATOM 862 N N . PRO A 1 114 ? -6.707 -20.953 -1.332 1 82.5 114 PRO A N 1
ATOM 863 C CA . PRO A 1 114 ? -6.699 -21.891 -2.453 1 82.5 114 PRO A CA 1
ATOM 864 C C . PRO A 1 114 ? -7.672 -21.5 -3.562 1 82.5 114 PRO A C 1
ATOM 866 O O . PRO A 1 114 ? -8.758 -20.969 -3.285 1 82.5 114 PRO A O 1
ATOM 869 N N . TRP A 1 115 ? -7.211 -21.766 -4.828 1 86.25 115 TRP A N 1
ATOM 870 C CA . TRP A 1 115 ? -8.039 -21.5 -5.996 1 86.25 115 TRP A CA 1
ATOM 871 C C . TRP A 1 115 ? -8.062 -22.703 -6.934 1 86.25 115 TRP A C 1
ATOM 873 O O . TRP A 1 115 ? -7.082 -23.438 -7.02 1 86.25 115 TRP A O 1
ATOM 883 N N . PRO A 1 116 ? -9.164 -22.891 -7.578 1 86.88 116 PRO A N 1
ATOM 884 C CA . PRO A 1 116 ? -9.219 -24.016 -8.523 1 86.88 116 PRO A CA 1
ATOM 885 C C . PRO A 1 116 ? -8.133 -23.938 -9.586 1 86.88 116 PRO A C 1
ATOM 887 O O . PRO A 1 116 ? -7.484 -24.953 -9.883 1 86.88 116 PRO A O 1
ATOM 890 N N . VAL A 1 117 ? -8.039 -22.844 -10.195 1 92.5 117 VAL A N 1
ATOM 891 C CA . VAL A 1 117 ? -6.996 -22.578 -11.188 1 92.5 117 VAL A CA 1
ATOM 892 C C . VAL A 1 117 ? -6.18 -21.359 -10.766 1 92.5 117 VAL A C 1
ATOM 894 O O . VAL A 1 117 ? -6.73 -20.266 -10.555 1 92.5 117 VAL A O 1
ATOM 897 N N . GLU A 1 118 ? -4.902 -21.609 -10.625 1 95.31 118 GLU A N 1
ATOM 898 C CA . GLU A 1 118 ? -4.02 -20.547 -10.164 1 95.31 118 GLU A CA 1
ATOM 899 C C . GLU A 1 118 ? -3.012 -20.156 -11.242 1 95.31 118 GLU A C 1
ATOM 901 O O . GLU A 1 118 ? -2.65 -20.984 -12.086 1 95.31 118 GLU A O 1
ATOM 906 N N . VAL A 1 119 ? -2.621 -18.891 -11.188 1 97.62 119 VAL A N 1
ATOM 907 C CA . VAL A 1 119 ? -1.596 -18.375 -12.094 1 97.62 119 VAL A CA 1
ATOM 908 C C . VAL A 1 119 ? -0.568 -17.578 -11.305 1 97.62 119 VAL A C 1
ATOM 910 O O . VAL A 1 119 ? -0.825 -17.172 -10.164 1 97.62 119 VAL A O 1
ATOM 913 N N . PHE A 1 120 ? 0.547 -17.422 -11.945 1 98.5 120 PHE A N 1
ATOM 914 C CA . PHE A 1 120 ? 1.589 -16.562 -11.398 1 98.5 120 PHE A CA 1
ATOM 915 C C . PHE A 1 120 ? 1.631 -15.234 -12.133 1 98.5 120 PHE A C 1
ATOM 917 O O . PHE A 1 120 ? 1.499 -15.188 -13.359 1 98.5 120 PHE A O 1
ATOM 924 N N . VAL A 1 121 ? 1.71 -14.164 -11.43 1 98.69 121 VAL A N 1
ATOM 925 C CA . VAL A 1 121 ? 1.928 -12.828 -11.969 1 98.69 121 VAL A CA 1
ATOM 926 C C . VAL A 1 121 ? 3.33 -12.344 -11.602 1 98.69 121 VAL A C 1
ATOM 928 O O . VAL A 1 121 ? 3.74 -12.438 -10.445 1 98.69 121 VAL A O 1
ATOM 931 N N . ARG A 1 122 ? 4.035 -11.93 -12.594 1 98.88 122 ARG A N 1
ATOM 932 C CA . ARG A 1 122 ? 5.379 -11.398 -12.398 1 98.88 122 ARG A CA 1
ATOM 933 C C . ARG A 1 122 ? 5.414 -9.898 -12.664 1 98.88 122 ARG A C 1
ATOM 935 O O . ARG A 1 122 ? 4.867 -9.422 -13.664 1 98.88 122 ARG A O 1
ATOM 942 N N . ILE A 1 123 ? 5.98 -9.141 -11.773 1 98.81 123 ILE A N 1
ATOM 943 C CA . ILE A 1 123 ? 6.207 -7.711 -11.953 1 98.81 123 ILE A CA 1
ATOM 944 C C . ILE A 1 123 ? 7.695 -7.445 -12.18 1 98.81 123 ILE A C 1
ATOM 946 O O . ILE A 1 123 ? 8.523 -7.715 -11.305 1 98.81 123 ILE A O 1
ATOM 950 N N . ALA A 1 124 ? 8.023 -6.918 -13.328 1 98.81 124 ALA A N 1
ATOM 951 C CA . ALA A 1 124 ? 9.414 -6.594 -13.656 1 98.81 124 ALA A CA 1
ATOM 952 C C . ALA A 1 124 ? 9.922 -5.438 -12.797 1 98.81 124 ALA A C 1
ATOM 954 O O . ALA A 1 124 ? 9.188 -4.473 -12.547 1 98.81 124 ALA A O 1
ATOM 955 N N . PRO A 1 125 ? 11.156 -5.551 -12.352 1 98.62 125 PRO A N 1
ATOM 956 C CA . PRO A 1 125 ? 11.711 -4.496 -11.492 1 98.62 125 PRO A CA 1
ATOM 957 C C . PRO A 1 125 ? 12.359 -3.367 -12.297 1 98.62 125 PRO A C 1
ATOM 959 O O . PRO A 1 125 ? 13.539 -3.066 -12.102 1 98.62 125 PRO A O 1
ATOM 962 N N . ASP A 1 126 ? 11.594 -2.711 -13.102 1 98.12 126 ASP A N 1
ATOM 963 C CA . ASP A 1 126 ? 12.109 -1.655 -13.969 1 98.12 126 ASP A CA 1
ATOM 964 C C . ASP A 1 126 ? 12.602 -0.464 -13.156 1 98.12 126 ASP A C 1
ATOM 966 O O . ASP A 1 126 ? 13.656 0.102 -13.445 1 98.12 126 ASP A O 1
ATOM 970 N N . LEU A 1 127 ? 11.898 -0.025 -12.211 1 97.81 127 LEU A N 1
ATOM 971 C CA . LEU A 1 127 ? 12.281 0.987 -11.234 1 97.81 127 LEU A CA 1
ATOM 972 C C . LEU A 1 127 ? 12.148 0.447 -9.812 1 97.81 127 LEU A C 1
ATOM 974 O O . LEU A 1 127 ? 11.148 -0.185 -9.469 1 97.81 127 LEU A O 1
ATOM 978 N N . VAL A 1 128 ? 13.258 0.604 -9.031 1 98.19 128 VAL A N 1
ATOM 979 C CA . VAL A 1 128 ? 13.258 0.215 -7.621 1 98.19 128 VAL A CA 1
ATOM 980 C C . VAL A 1 128 ? 13.719 1.391 -6.762 1 98.19 128 VAL A C 1
ATOM 982 O O . VAL A 1 128 ? 14.805 1.933 -6.969 1 98.19 128 VAL A O 1
ATOM 985 N N . SER A 1 129 ? 12.852 1.779 -5.883 1 96.44 129 SER A N 1
ATOM 986 C CA . SER A 1 129 ? 13.188 2.852 -4.949 1 96.44 129 SER A CA 1
ATOM 987 C C . SER A 1 129 ? 12.867 2.449 -3.512 1 96.44 129 SER A C 1
ATOM 989 O O . SER A 1 129 ? 12.031 1.576 -3.275 1 96.44 129 SER A O 1
ATOM 991 N N . GLY A 1 130 ? 13.625 2.982 -2.611 1 96.94 130 GLY A N 1
ATOM 992 C CA . GLY A 1 130 ? 13.422 2.721 -1.195 1 96.94 130 GLY A CA 1
ATOM 993 C C . GLY A 1 130 ? 13.758 3.906 -0.314 1 96.94 130 GLY A C 1
ATOM 994 O O . GLY A 1 130 ? 14.594 4.734 -0.677 1 96.94 130 GLY A O 1
ATOM 995 N N . ARG A 1 131 ? 13.086 3.939 0.849 1 95.5 131 ARG A N 1
ATOM 996 C CA . ARG A 1 131 ? 13.406 4.961 1.842 1 95.5 131 ARG A CA 1
ATOM 997 C C . ARG A 1 131 ? 13.367 4.383 3.252 1 95.5 131 ARG A C 1
ATOM 999 O O . ARG A 1 131 ? 12.68 3.393 3.506 1 95.5 131 ARG A O 1
ATOM 1006 N N . GLU A 1 132 ? 14.141 5.051 4.008 1 95.5 132 GLU A N 1
ATOM 1007 C CA . GLU A 1 132 ? 14.227 4.68 5.418 1 95.5 132 GLU A CA 1
ATOM 1008 C C . GLU A 1 132 ? 14.039 5.895 6.32 1 95.5 132 GLU A C 1
ATOM 1010 O O . GLU A 1 132 ? 14.57 6.969 6.043 1 95.5 132 GLU A O 1
ATOM 1015 N N . LEU A 1 133 ? 13.203 5.711 7.309 1 91.5 133 LEU A N 1
ATOM 1016 C CA . LEU A 1 133 ? 13.008 6.715 8.352 1 91.5 133 LEU A CA 1
ATOM 1017 C C . LEU A 1 133 ? 13.586 6.242 9.68 1 91.5 133 LEU A C 1
ATOM 1019 O O . LEU A 1 133 ? 13.195 5.188 10.188 1 91.5 133 LEU A O 1
ATOM 1023 N N . VAL A 1 134 ? 14.547 7.016 10.133 1 83.62 134 VAL A N 1
ATOM 1024 C CA . VAL A 1 134 ? 15.109 6.719 11.445 1 83.62 134 VAL A CA 1
ATOM 1025 C C . VAL A 1 134 ? 14.516 7.664 12.492 1 83.62 134 VAL A C 1
ATOM 1027 O O . VAL A 1 134 ? 14.656 8.883 12.391 1 83.62 134 VAL A O 1
ATOM 1030 N N . GLY A 1 135 ? 13.625 7.109 13.273 1 73.44 135 GLY A N 1
ATOM 1031 C CA . GLY A 1 135 ? 12.977 7.902 14.305 1 73.44 135 GLY A CA 1
ATOM 1032 C C . GLY A 1 135 ? 13.938 8.773 15.086 1 73.44 135 GLY A C 1
ATOM 1033 O O . GLY A 1 135 ? 15.086 8.391 15.312 1 73.44 135 GLY A O 1
ATOM 1034 N N . GLY A 1 136 ? 13.383 9.898 15.672 1 60.84 136 GLY A N 1
ATOM 1035 C CA . GLY A 1 136 ? 14.141 10.797 16.531 1 60.84 136 GLY A CA 1
ATOM 1036 C C . GLY A 1 136 ? 15.156 11.633 15.781 1 60.84 136 GLY A C 1
ATOM 1037 O O . GLY A 1 136 ? 15.727 12.578 16.328 1 60.84 136 GLY A O 1
ATOM 1038 N N . ARG A 1 137 ? 15.625 11.094 14.727 1 55.38 137 ARG A N 1
ATOM 1039 C CA . ARG A 1 137 ? 16.688 11.836 14.055 1 55.38 137 ARG A CA 1
ATOM 1040 C C . ARG A 1 137 ? 16.109 12.867 13.094 1 55.38 137 ARG A C 1
ATOM 1042 O O . ARG A 1 137 ? 15.531 12.508 12.062 1 55.38 137 ARG A O 1
ATOM 1049 N N . THR A 1 138 ? 15.188 13.727 13.656 1 50.97 138 THR A N 1
ATOM 1050 C CA . THR A 1 138 ? 14.852 14.703 12.625 1 50.97 138 THR A CA 1
ATOM 1051 C C . THR A 1 138 ? 16.094 15.445 12.148 1 50.97 138 THR A C 1
ATOM 1053 O O . THR A 1 138 ? 16.938 15.828 12.961 1 50.97 138 THR A O 1
ATOM 1056 N N . LEU A 1 139 ? 16.438 15.031 11.125 1 45.28 139 LEU A N 1
ATOM 1057 C CA . LEU A 1 139 ? 17.609 15.727 10.609 1 45.28 139 LEU A CA 1
ATOM 1058 C C . LEU A 1 139 ? 17.391 17.234 10.617 1 45.28 139 LEU A C 1
ATOM 1060 O O . LEU A 1 139 ? 18.328 18 10.344 1 45.28 139 LEU A O 1
ATOM 1064 N N . TYR A 1 140 ? 16.109 17.625 10.508 1 46.44 140 TYR A N 1
ATOM 1065 C CA . TYR A 1 140 ? 16.062 19.078 10.469 1 46.44 140 TYR A CA 1
ATOM 1066 C C . TYR A 1 140 ? 16.562 19.672 11.781 1 46.44 140 TYR A C 1
ATOM 1068 O O . TYR A 1 140 ? 16.438 20.875 12.008 1 46.44 140 TYR A O 1
ATOM 1076 N N . GLY A 1 141 ? 17.438 19.016 12.406 1 41.94 141 GLY A N 1
ATOM 1077 C CA . GLY A 1 141 ? 18 19.656 13.586 1 41.94 141 GLY A CA 1
ATOM 1078 C C . GLY A 1 141 ? 16.969 19.953 14.656 1 41.94 141 GLY A C 1
ATOM 1079 O O . GLY A 1 141 ? 17.203 20.797 15.531 1 41.94 141 GLY A O 1
ATOM 1080 N N . LEU A 1 142 ? 15.68 19.766 14.352 1 43.25 142 LEU A N 1
ATOM 1081 C CA . LEU A 1 142 ? 14.781 20.172 15.43 1 43.25 142 LEU A CA 1
ATOM 1082 C C . LEU A 1 142 ? 14.797 19.141 16.562 1 43.25 142 LEU A C 1
ATOM 1084 O O . LEU A 1 142 ? 14.773 17.938 16.297 1 43.25 142 LEU A O 1
ATOM 1088 N N . ASP A 1 143 ? 15.414 19.359 17.641 1 42.12 143 ASP A N 1
ATOM 1089 C CA . ASP A 1 143 ? 15.461 18.609 18.906 1 42.12 143 ASP A CA 1
ATOM 1090 C C . ASP A 1 143 ? 14.062 18.156 19.312 1 42.12 143 ASP A C 1
ATOM 1092 O O . ASP A 1 143 ? 13.094 18.922 19.203 1 42.12 143 ASP A O 1
ATOM 1096 N N . PRO A 1 144 ? 13.742 16.844 19.375 1 44.34 144 PRO A N 1
ATOM 1097 C CA . PRO A 1 144 ? 12.453 16.5 19.984 1 44.34 144 PRO A CA 1
ATOM 1098 C C . PRO A 1 144 ? 12.125 17.359 21.203 1 44.34 144 PRO A C 1
ATOM 1100 O O . PRO A 1 144 ? 13.031 17.859 21.875 1 44.34 144 PRO A O 1
ATOM 1103 N N . PRO A 1 145 ? 10.914 17.969 21.188 1 38.12 145 PRO A N 1
ATOM 1104 C CA . PRO A 1 145 ? 10.742 18.688 22.453 1 38.12 145 PRO A CA 1
ATOM 1105 C C . PRO A 1 145 ? 11.133 17.859 23.672 1 38.12 145 PRO A C 1
ATOM 1107 O O . PRO A 1 145 ? 10.898 16.641 23.688 1 38.12 145 PRO A O 1
ATOM 1110 N N . THR A 1 146 ? 12.266 18.156 24.391 1 33.44 146 THR A N 1
ATOM 1111 C CA . THR A 1 146 ? 12.531 17.625 25.719 1 33.44 146 THR A CA 1
ATOM 1112 C C . THR A 1 146 ? 11.297 17.75 26.609 1 33.44 146 THR A C 1
ATOM 1114 O O . THR A 1 146 ? 10.688 18.812 26.688 1 33.44 146 THR A O 1
ATOM 1117 N N . MET B 1 1 ? -19.453 -11.484 -7.828 1 34.22 1 MET B N 1
ATOM 1118 C CA . MET B 1 1 ? -18.453 -11.336 -6.773 1 34.22 1 MET B CA 1
ATOM 1119 C C . MET B 1 1 ? -18.109 -12.695 -6.156 1 34.22 1 MET B C 1
ATOM 1121 O O . MET B 1 1 ? -19 -13.406 -5.688 1 34.22 1 MET B O 1
ATOM 1125 N N . TYR B 1 2 ? -17.281 -13.406 -6.621 1 42.09 2 TYR B N 1
ATOM 1126 C CA . TYR B 1 2 ? -17 -14.789 -6.254 1 42.09 2 TYR B CA 1
ATOM 1127 C C . TYR B 1 2 ? -16.797 -14.93 -4.75 1 42.09 2 TYR B C 1
ATOM 1129 O O . TYR B 1 2 ? -15.938 -14.25 -4.176 1 42.09 2 TYR B O 1
ATOM 1137 N N . ARG B 1 3 ? -17.922 -15.07 -3.98 1 46.41 3 ARG B N 1
ATOM 1138 C CA . ARG B 1 3 ? -18.25 -15.289 -2.574 1 46.41 3 ARG B CA 1
ATOM 1139 C C . ARG B 1 3 ? -17.125 -16.047 -1.869 1 46.41 3 ARG B C 1
ATOM 1141 O O . ARG B 1 3 ? -16.766 -15.711 -0.741 1 46.41 3 ARG B O 1
ATOM 1148 N N . ASN B 1 4 ? -16.609 -17.172 -2.373 1 49.84 4 ASN B N 1
ATOM 1149 C CA . ASN B 1 4 ? -15.961 -18.203 -1.568 1 49.84 4 ASN B CA 1
ATOM 1150 C C . ASN B 1 4 ? -14.438 -18.094 -1.662 1 49.84 4 ASN B C 1
ATOM 1152 O O . ASN B 1 4 ? -13.742 -19.109 -1.672 1 49.84 4 ASN B O 1
ATOM 1156 N N . ASP B 1 5 ? -13.922 -16.859 -1.927 1 66 5 ASP B N 1
ATOM 1157 C CA . ASP B 1 5 ? -12.5 -16.797 -2.246 1 66 5 ASP B CA 1
ATOM 1158 C C . ASP B 1 5 ? -11.656 -16.609 -0.982 1 66 5 ASP B C 1
ATOM 1160 O O . ASP B 1 5 ? -10.492 -16.234 -1.057 1 66 5 ASP B O 1
ATOM 1164 N N . GLY B 1 6 ? -12.258 -17.125 0.254 1 76 6 GLY B N 1
ATOM 1165 C CA . GLY B 1 6 ? -11.516 -17.047 1.498 1 76 6 GLY B CA 1
ATOM 1166 C C . GLY B 1 6 ? -11.531 -15.664 2.115 1 76 6 GLY B C 1
ATOM 1167 O O . GLY B 1 6 ? -11 -15.453 3.209 1 76 6 GLY B O 1
ATOM 1168 N N . PHE B 1 7 ? -12.289 -14.797 1.375 1 86 7 PHE B N 1
ATOM 1169 C CA . PHE B 1 7 ? -12.359 -13.43 1.871 1 86 7 PHE B CA 1
ATOM 1170 C C . PHE B 1 7 ? -13.781 -13.07 2.27 1 86 7 PHE B C 1
ATOM 1172 O O . PHE B 1 7 ? -14.742 -13.508 1.63 1 86 7 PHE B O 1
ATOM 1179 N N . ARG B 1 8 ? -13.828 -12.391 3.322 1 91.19 8 ARG B N 1
ATOM 1180 C CA . ARG B 1 8 ? -15.094 -11.781 3.73 1 91.19 8 ARG B CA 1
ATOM 1181 C C . ARG B 1 8 ? -15.094 -10.281 3.469 1 91.19 8 ARG B C 1
ATOM 1183 O O . ARG B 1 8 ? -14.172 -9.578 3.885 1 91.19 8 ARG B O 1
ATOM 1190 N N . GLU B 1 9 ? -16.172 -9.844 2.789 1 94.06 9 GLU B N 1
ATOM 1191 C CA . GLU B 1 9 ? -16.297 -8.414 2.559 1 94.06 9 GLU B CA 1
ATOM 1192 C C . GLU B 1 9 ? -16.75 -7.688 3.822 1 94.06 9 GLU B C 1
ATOM 1194 O O . GLU B 1 9 ? -17.688 -8.125 4.492 1 94.06 9 GLU B O 1
ATOM 1199 N N . LEU B 1 10 ? -16.031 -6.676 4.109 1 96.75 10 LEU B N 1
ATOM 1200 C CA . LEU B 1 10 ? -16.422 -5.828 5.23 1 96.75 10 LEU B CA 1
ATOM 1201 C C . LEU B 1 10 ? -17.344 -4.707 4.766 1 96.75 10 LEU B C 1
ATOM 1203 O O . LEU B 1 10 ? -17.156 -4.141 3.688 1 96.75 10 LEU B O 1
ATOM 1207 N N . ASN B 1 11 ? -18.344 -4.434 5.578 1 97.25 11 ASN B N 1
ATOM 1208 C CA . ASN B 1 11 ? -19.125 -3.256 5.238 1 97.25 11 ASN B CA 1
ATOM 1209 C C . ASN B 1 11 ? -18.422 -1.965 5.633 1 97.25 11 ASN B C 1
ATOM 1211 O O . ASN B 1 11 ? -17.344 -2.004 6.223 1 97.25 11 ASN B O 1
ATOM 1215 N N . ARG B 1 12 ? -19.016 -0.892 5.277 1 97.75 12 ARG B N 1
ATOM 1216 C CA . ARG B 1 12 ? -18.391 0.407 5.484 1 97.75 12 ARG B CA 1
ATOM 1217 C C . ARG B 1 12 ? -18.062 0.625 6.957 1 97.75 12 ARG B C 1
ATOM 1219 O O . ARG B 1 12 ? -16.953 1.042 7.297 1 97.75 12 ARG B O 1
ATOM 1226 N N . GLN B 1 13 ? -19.016 0.344 7.832 1 97.69 13 GLN B N 1
ATOM 1227 C CA . GLN B 1 13 ? -18.812 0.569 9.258 1 97.69 13 GLN B CA 1
ATOM 1228 C C . GLN B 1 13 ? -17.703 -0.318 9.805 1 97.69 13 GLN B C 1
ATOM 1230 O O . GLN B 1 13 ? -16.812 0.155 10.531 1 97.69 13 GLN B O 1
ATOM 1235 N N . GLU B 1 14 ? -17.688 -1.576 9.469 1 97.88 14 GLU B N 1
ATOM 1236 C CA . GLU B 1 14 ? -16.625 -2.492 9.867 1 97.88 14 GLU B CA 1
ATOM 1237 C C . GLU B 1 14 ? -15.258 -2.025 9.352 1 97.88 14 GLU B C 1
ATOM 1239 O O . GLU B 1 14 ? -14.266 -2.082 10.078 1 97.88 14 GLU B O 1
ATOM 1244 N N . SER B 1 15 ? -15.281 -1.604 8.125 1 98.5 15 SER B N 1
ATOM 1245 C CA . SER B 1 15 ? -14.055 -1.141 7.488 1 98.5 15 SER B CA 1
ATOM 1246 C C . SER B 1 15 ? -13.461 0.053 8.227 1 98.5 15 SER B C 1
ATOM 1248 O O . SER B 1 15 ? -12.266 0.07 8.539 1 98.5 15 SER B O 1
ATOM 1250 N N . LEU B 1 16 ? -14.297 1 8.555 1 98.5 16 LEU B N 1
ATOM 1251 C CA . LEU B 1 16 ? -13.828 2.209 9.219 1 98.5 16 LEU B CA 1
ATOM 1252 C C . LEU B 1 16 ? -13.352 1.9 10.641 1 98.5 16 LEU B C 1
ATOM 1254 O O . LEU B 1 16 ? -12.406 2.516 11.125 1 98.5 16 LEU B O 1
ATOM 1258 N N . GLN B 1 17 ? -14 0.96 11.305 1 97.94 17 GLN B N 1
ATOM 1259 C CA . GLN B 1 17 ? -13.57 0.547 12.641 1 97.94 17 GLN B CA 1
ATOM 1260 C C . GLN B 1 17 ? -12.18 -0.074 12.602 1 97.94 17 GLN B C 1
ATOM 1262 O O . GLN B 1 17 ? -11.336 0.216 13.453 1 97.94 17 GLN B O 1
ATOM 1267 N N . ARG B 1 18 ? -11.891 -0.918 11.633 1 97.75 18 ARG B N 1
ATOM 1268 C CA . ARG B 1 18 ? -10.562 -1.514 11.477 1 97.75 18 ARG B CA 1
ATOM 1269 C C . ARG B 1 18 ? -9.523 -0.454 11.125 1 97.75 18 ARG B C 1
ATOM 1271 O O . ARG B 1 18 ? -8.43 -0.444 11.688 1 97.75 18 ARG B O 1
ATOM 1278 N N . LEU B 1 19 ? -9.945 0.402 10.242 1 98.31 19 LEU B N 1
ATOM 1279 C CA . LEU B 1 19 ? -9.047 1.45 9.773 1 98.31 19 LEU B CA 1
ATOM 1280 C C . LEU B 1 19 ? -8.609 2.35 10.922 1 98.31 19 LEU B C 1
ATOM 1282 O O . LEU B 1 19 ? -7.461 2.783 10.977 1 98.31 19 LEU B O 1
ATOM 1286 N N . ALA B 1 20 ? -9.469 2.604 11.828 1 97 20 ALA B N 1
ATOM 1287 C CA . ALA B 1 20 ? -9.211 3.5 12.953 1 97 20 ALA B CA 1
ATOM 1288 C C . ALA B 1 20 ? -8.094 2.959 13.844 1 97 20 ALA B C 1
ATOM 1290 O O . ALA B 1 20 ? -7.473 3.711 14.602 1 97 20 ALA B O 1
ATOM 1291 N N . ASN B 1 21 ? -7.789 1.721 13.68 1 94.81 21 ASN B N 1
ATOM 1292 C CA . ASN B 1 21 ? -6.809 1.1 14.562 1 94.81 21 ASN B CA 1
ATOM 1293 C C . ASN B 1 21 ? -5.453 0.943 13.875 1 94.81 21 ASN B C 1
ATOM 1295 O O . ASN B 1 21 ? -4.484 0.511 14.492 1 94.81 21 ASN B O 1
ATOM 1299 N N . ALA B 1 22 ? -5.363 1.237 12.641 1 96.62 22 ALA B N 1
ATOM 1300 C CA . ALA B 1 22 ? -4.098 1.131 11.922 1 96.62 22 ALA B CA 1
ATOM 1301 C C . ALA B 1 22 ? -3.219 2.355 12.172 1 96.62 22 ALA B C 1
ATOM 1303 O O . ALA B 1 22 ? -3.664 3.492 11.992 1 96.62 22 ALA B O 1
ATOM 1304 N N . PRO B 1 23 ? -1.98 2.162 12.516 1 94.38 23 PRO B N 1
ATOM 1305 C CA . PRO B 1 23 ? -1.112 3.311 12.789 1 94.38 23 PRO B CA 1
ATOM 1306 C C . PRO B 1 23 ? -0.609 3.98 11.508 1 94.38 23 PRO B C 1
ATOM 1308 O O . PRO B 1 23 ? -0.292 5.172 11.516 1 94.38 23 PRO B O 1
ATOM 1311 N N . VAL B 1 24 ? -0.448 3.174 10.477 1 97 24 VAL B N 1
ATOM 1312 C CA . VAL B 1 24 ? 0.101 3.635 9.211 1 97 24 VAL B CA 1
ATOM 1313 C C . VAL B 1 24 ? -0.75 3.107 8.055 1 97 24 VAL B C 1
ATOM 1315 O O . VAL B 1 24 ? -1.292 2.002 8.133 1 97 24 VAL B O 1
ATOM 1318 N N . GLY B 1 25 ? -1.002 3.918 7.086 1 98.19 25 GLY B N 1
ATOM 1319 C CA . GLY B 1 25 ? -1.562 3.537 5.797 1 98.19 25 GLY B CA 1
ATOM 1320 C C . GLY B 1 25 ? -0.688 3.936 4.625 1 98.19 25 GLY B C 1
ATOM 1321 O O . GLY B 1 25 ? 0.444 4.387 4.812 1 98.19 25 GLY B O 1
ATOM 1322 N N . ARG B 1 26 ? -1.164 3.697 3.461 1 98.19 26 ARG B N 1
ATOM 1323 C CA . ARG B 1 26 ? -0.449 4.027 2.232 1 98.19 26 ARG B CA 1
ATOM 1324 C C . ARG B 1 26 ? -1.333 4.832 1.285 1 98.19 26 ARG B C 1
ATOM 1326 O O . ARG B 1 26 ? -2.434 4.398 0.939 1 98.19 26 ARG B O 1
ATOM 1333 N N . ILE B 1 27 ? -0.821 5.941 0.888 1 98.19 27 ILE B N 1
ATOM 1334 C CA . ILE B 1 27 ? -1.527 6.75 -0.1 1 98.19 27 ILE B CA 1
ATOM 1335 C C . ILE B 1 27 ? -1.108 6.328 -1.507 1 98.19 27 ILE B C 1
ATOM 1337 O O . ILE B 1 27 ? 0.084 6.289 -1.821 1 98.19 27 ILE B O 1
ATOM 1341 N N . VAL B 1 28 ? -2.043 5.93 -2.277 1 97.81 28 VAL B N 1
ATOM 1342 C CA . VAL B 1 28 ? -1.863 5.492 -3.658 1 97.81 28 VAL B CA 1
ATOM 1343 C C . VAL B 1 28 ? -2.283 6.609 -4.609 1 97.81 28 VAL B C 1
ATOM 1345 O O . VAL B 1 28 ? -3.414 7.102 -4.543 1 97.81 28 VAL B O 1
ATOM 1348 N N . HIS B 1 29 ? -1.325 7.004 -5.43 1 95.44 29 HIS B N 1
ATOM 1349 C CA . HIS B 1 29 ? -1.569 8.133 -6.324 1 95.44 29 HIS B CA 1
ATOM 1350 C C . HIS B 1 29 ? -0.743 8.016 -7.602 1 95.44 29 HIS B C 1
ATOM 1352 O O . HIS B 1 29 ? -0.065 7.004 -7.812 1 95.44 29 HIS B O 1
ATOM 1358 N N . THR B 1 30 ? -0.971 8.914 -8.43 1 92.19 30 THR B N 1
ATOM 1359 C CA . THR B 1 30 ? -0.198 8.977 -9.672 1 92.19 30 THR B CA 1
ATOM 1360 C C . THR B 1 30 ? 0.863 10.07 -9.586 1 92.19 30 THR B C 1
ATOM 1362 O O . THR B 1 30 ? 0.593 11.164 -9.094 1 92.19 30 THR B O 1
ATOM 1365 N N . ARG B 1 31 ? 2.059 9.656 -9.922 1 88.44 31 ARG B N 1
ATOM 1366 C CA . ARG B 1 31 ? 3.166 10.602 -10.023 1 88.44 31 ARG B CA 1
ATOM 1367 C C . ARG B 1 31 ? 3.916 10.422 -11.336 1 88.44 31 ARG B C 1
ATOM 1369 O O . ARG B 1 31 ? 4.426 9.336 -11.625 1 88.44 31 ARG B O 1
ATOM 1376 N N . ASP B 1 32 ? 3.92 11.484 -12.156 1 89.38 32 ASP B N 1
ATOM 1377 C CA . ASP B 1 32 ? 4.59 11.461 -13.453 1 89.38 32 ASP B CA 1
ATOM 1378 C C . ASP B 1 32 ? 4.078 10.312 -14.312 1 89.38 32 ASP B C 1
ATOM 1380 O O . ASP B 1 32 ? 4.871 9.547 -14.875 1 89.38 32 ASP B O 1
ATOM 1384 N N . ALA B 1 33 ? 2.805 10.062 -14.297 1 88.81 33 ALA B N 1
ATOM 1385 C CA . ALA B 1 33 ? 2.084 9.102 -15.133 1 88.81 33 ALA B CA 1
ATOM 1386 C C . ALA B 1 33 ? 2.359 7.672 -14.688 1 88.81 33 ALA B C 1
ATOM 1388 O O . ALA B 1 33 ? 2.043 6.719 -15.406 1 88.81 33 ALA B O 1
ATOM 1389 N N . LEU B 1 34 ? 2.971 7.547 -13.539 1 92.19 34 LEU B N 1
ATOM 1390 C CA . LEU B 1 34 ? 3.229 6.227 -12.977 1 92.19 34 LEU B CA 1
ATOM 1391 C C . LEU B 1 34 ? 2.506 6.059 -11.641 1 92.19 34 LEU B C 1
ATOM 1393 O O . LEU B 1 34 ? 2.258 7.039 -10.938 1 92.19 34 LEU B O 1
ATOM 1397 N N . PRO B 1 35 ? 2.141 4.797 -11.328 1 94.31 35 PRO B N 1
ATOM 1398 C CA . PRO B 1 35 ? 1.596 4.586 -9.984 1 94.31 35 PRO B CA 1
ATOM 1399 C C . PRO B 1 35 ? 2.615 4.863 -8.883 1 94.31 35 PRO B C 1
ATOM 1401 O O . PRO B 1 35 ? 3.803 4.574 -9.047 1 94.31 35 PRO B O 1
ATOM 1404 N N . ALA B 1 36 ? 2.184 5.562 -7.887 1 93 36 ALA B N 1
ATOM 1405 C CA . ALA B 1 36 ? 3.02 5.867 -6.727 1 93 36 ALA B CA 1
ATOM 1406 C C . ALA B 1 36 ? 2.305 5.516 -5.4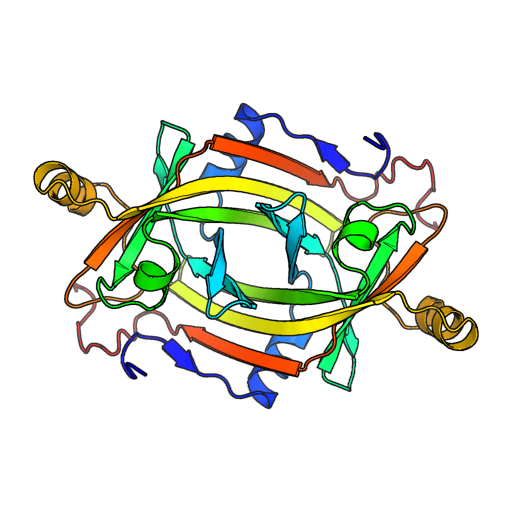26 1 93 36 ALA B C 1
ATOM 1408 O O . ALA B 1 36 ? 1.072 5.48 -5.379 1 93 36 ALA B O 1
ATOM 1409 N N . VAL B 1 37 ? 3.061 5.191 -4.457 1 96.38 37 VAL B N 1
ATOM 1410 C CA . VAL B 1 37 ? 2.521 4.816 -3.156 1 96.38 37 VAL B CA 1
ATOM 1411 C C . VAL B 1 37 ? 3.49 5.246 -2.055 1 96.38 37 VAL B C 1
ATOM 1413 O O . VAL B 1 37 ? 4.707 5.121 -2.207 1 96.38 37 VAL B O 1
ATOM 1416 N N . LEU B 1 38 ? 2.99 5.832 -1 1 95.12 38 LEU B N 1
ATOM 1417 C CA . LEU B 1 38 ? 3.805 6.312 0.113 1 95.12 38 LEU B CA 1
ATOM 1418 C C . LEU B 1 38 ? 3.143 5.988 1.448 1 95.12 38 LEU B C 1
ATOM 1420 O O . LEU B 1 38 ? 1.983 6.344 1.674 1 95.12 38 LEU B O 1
ATOM 1424 N N . PRO B 1 39 ? 3.85 5.27 2.336 1 96.75 39 PRO B N 1
ATOM 1425 C CA . PRO B 1 39 ? 3.312 5.086 3.686 1 96.75 39 PRO B CA 1
ATOM 1426 C C . PRO B 1 39 ? 3.283 6.387 4.488 1 96.75 39 PRO B C 1
ATOM 1428 O O . PRO B 1 39 ? 4.215 7.191 4.406 1 96.75 39 PRO B O 1
ATOM 1431 N N . VAL B 1 40 ? 2.234 6.598 5.215 1 96.25 40 VAL B N 1
ATOM 1432 C CA . VAL B 1 40 ? 2.084 7.789 6.047 1 96.25 40 VAL B CA 1
ATOM 1433 C C . VAL B 1 40 ? 1.308 7.441 7.312 1 96.25 40 VAL B C 1
ATOM 1435 O O . VAL B 1 40 ? 0.451 6.555 7.301 1 96.25 40 VAL B O 1
ATOM 1438 N N . ASN B 1 41 ? 1.672 8.086 8.391 1 96.31 41 ASN B N 1
ATOM 1439 C CA . ASN B 1 41 ? 0.752 8.055 9.523 1 96.31 41 ASN B CA 1
ATOM 1440 C C . ASN B 1 41 ? -0.45 8.961 9.297 1 96.31 41 ASN B C 1
ATOM 1442 O O . ASN B 1 41 ? -0.377 9.914 8.508 1 96.31 41 ASN B O 1
ATOM 1446 N N . PHE B 1 42 ? -1.505 8.688 9.961 1 98.06 42 PHE B N 1
ATOM 1447 C CA . PHE B 1 42 ? -2.762 9.375 9.688 1 98.06 42 PHE B CA 1
ATOM 1448 C C . PHE B 1 42 ? -3.691 9.312 10.891 1 98.06 42 PHE B C 1
ATOM 1450 O O . PHE B 1 42 ? -3.389 8.641 11.883 1 98.06 42 PHE B O 1
ATOM 1457 N N . VAL B 1 43 ? -4.777 10.07 10.773 1 97.5 43 VAL B N 1
ATOM 1458 C CA . VAL B 1 43 ? -5.914 9.969 11.688 1 97.5 43 VAL B CA 1
ATOM 1459 C C . VAL B 1 43 ? -7.211 9.859 10.891 1 97.5 43 VAL B C 1
ATOM 1461 O O . VAL B 1 43 ? -7.344 10.461 9.82 1 97.5 43 VAL B O 1
ATOM 1464 N N . LEU B 1 44 ? -8.07 9.023 11.406 1 98.38 44 LEU B N 1
ATOM 1465 C CA . LEU B 1 44 ? -9.398 8.914 10.812 1 98.38 44 LEU B CA 1
ATOM 1466 C C . LEU B 1 44 ? -10.375 9.859 11.492 1 98.38 44 LEU B C 1
ATOM 1468 O O . LEU B 1 44 ? -10.578 9.781 12.703 1 98.38 44 LEU B O 1
ATOM 1472 N N . GLU B 1 45 ? -10.93 10.727 10.711 1 97.38 45 GLU B N 1
ATOM 1473 C CA . GLU B 1 45 ? -11.945 11.633 11.242 1 97.38 45 GLU B CA 1
ATOM 1474 C C . GLU B 1 45 ? -13.273 10.906 11.453 1 97.38 45 GLU B C 1
ATOM 1476 O O . GLU B 1 45 ? -13.5 9.844 10.883 1 97.38 45 GLU B O 1
ATOM 1481 N N . LYS B 1 46 ? -14.164 11.531 12.188 1 95.19 46 LYS B N 1
ATOM 1482 C CA . LYS B 1 46 ? -15.484 10.953 12.438 1 95.19 46 LYS B CA 1
ATOM 1483 C C . LYS B 1 46 ? -16.266 10.781 11.141 1 95.19 46 LYS B C 1
ATOM 1485 O O . LYS B 1 46 ? -17.047 9.836 11 1 95.19 46 LYS B O 1
ATOM 1490 N N . SER B 1 47 ? -16.062 11.625 10.203 1 96.12 47 SER B N 1
ATOM 1491 C CA . SER B 1 47 ? -16.734 11.586 8.906 1 96.12 47 SER B CA 1
ATOM 1492 C C . SER B 1 47 ? -16.266 10.391 8.078 1 96.12 47 SER B C 1
ATOM 1494 O O . SER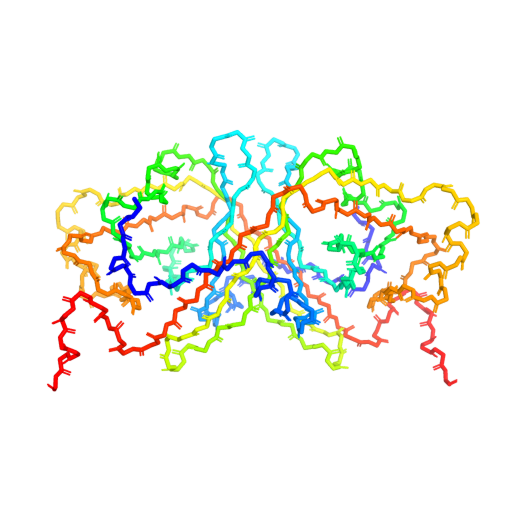 B 1 47 ? -16.891 10.047 7.074 1 96.12 47 SER B O 1
ATOM 1496 N N . GLY B 1 48 ? -15.172 9.75 8.445 1 98.06 48 GLY B N 1
ATOM 1497 C CA . GLY B 1 48 ? -14.562 8.695 7.66 1 98.06 48 GLY B CA 1
ATOM 1498 C C . GLY B 1 48 ? -13.43 9.188 6.773 1 98.06 48 GLY B C 1
ATOM 1499 O O . GLY B 1 48 ? -12.789 8.391 6.082 1 98.06 48 GLY B O 1
ATOM 1500 N N . ALA B 1 49 ? -13.195 10.484 6.812 1 98.62 49 ALA B N 1
ATOM 1501 C CA . ALA B 1 49 ? -12.102 11.039 6.023 1 98.62 49 ALA B CA 1
ATOM 1502 C C . ALA B 1 49 ? -10.75 10.703 6.645 1 98.62 49 ALA B C 1
ATOM 1504 O O . ALA B 1 49 ? -10.641 10.57 7.867 1 98.62 49 ALA B O 1
ATOM 1505 N N . VAL B 1 50 ? -9.797 10.547 5.789 1 98.81 50 VAL B N 1
ATOM 1506 C CA . VAL B 1 50 ? -8.422 10.305 6.211 1 98.81 50 VAL B CA 1
ATOM 1507 C C . VAL B 1 50 ? -7.656 11.625 6.254 1 98.81 50 VAL B C 1
ATOM 1509 O O . VAL B 1 50 ? -7.711 12.414 5.309 1 98.81 50 VAL B O 1
ATOM 1512 N N . LEU B 1 51 ? -6.969 11.859 7.371 1 98.69 51 LEU B N 1
ATOM 1513 C CA . LEU B 1 51 ? -6.211 13.094 7.551 1 98.69 51 LEU B CA 1
ATOM 1514 C C . LEU B 1 51 ? -4.742 12.789 7.816 1 98.69 51 LEU B C 1
ATOM 1516 O O . LEU B 1 51 ? -4.414 11.977 8.688 1 98.69 51 LEU B O 1
ATOM 1520 N N . LEU B 1 52 ? -3.877 13.43 7.039 1 97.94 52 LEU B N 1
ATOM 1521 C CA . LEU B 1 52 ? -2.441 13.312 7.27 1 97.94 52 LEU B CA 1
ATOM 1522 C C . LEU B 1 52 ? -1.789 14.695 7.32 1 97.94 52 LEU B C 1
ATOM 1524 O O . LEU B 1 52 ? -2.408 15.688 6.945 1 97.94 52 LEU B O 1
ATOM 1528 N N . ARG B 1 53 ? -0.62 14.734 7.898 1 97.12 53 ARG B N 1
ATOM 1529 C CA . ARG B 1 53 ? 0.181 15.953 7.996 1 97.12 53 ARG B CA 1
ATOM 1530 C C . ARG B 1 53 ? 1.537 15.766 7.324 1 97.12 53 ARG B C 1
ATOM 1532 O O . ARG B 1 53 ? 2.213 14.758 7.539 1 97.12 53 ARG B O 1
ATOM 1539 N N . THR B 1 54 ? 1.881 16.656 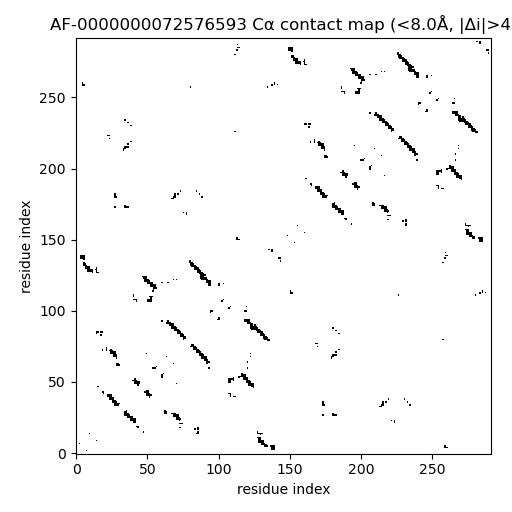6.43 1 95 54 THR B N 1
ATOM 1540 C CA . THR B 1 54 ? 3.121 16.531 5.668 1 95 54 THR B CA 1
ATOM 1541 C C . THR B 1 54 ? 3.682 17.906 5.32 1 95 54 THR B C 1
ATOM 1543 O O . THR B 1 54 ? 3.121 18.922 5.719 1 95 54 THR B O 1
ATOM 1546 N N . SER B 1 55 ? 4.809 17.891 4.684 1 93.94 55 SER B N 1
ATOM 1547 C CA . SER B 1 55 ? 5.445 19.141 4.277 1 93.94 55 SER B CA 1
ATOM 1548 C C . SER B 1 55 ? 4.648 19.828 3.176 1 93.94 55 SER B C 1
ATOM 1550 O O . SER B 1 55 ? 4.227 19.188 2.211 1 93.94 55 SER B O 1
ATOM 1552 N N . ALA B 1 56 ? 4.488 21.156 3.307 1 94.81 56 ALA B N 1
ATOM 1553 C CA . ALA B 1 56 ? 3.809 21.938 2.283 1 94.81 56 ALA B CA 1
ATOM 1554 C C . ALA B 1 56 ? 4.523 21.828 0.94 1 94.81 56 ALA B C 1
ATOM 1556 O O . ALA B 1 56 ? 3.902 21.969 -0.115 1 94.81 56 ALA B O 1
ATOM 1557 N N . SER B 1 57 ? 5.816 21.5 0.973 1 93.25 57 SER B N 1
ATOM 1558 C CA . SER B 1 57 ? 6.613 21.5 -0.248 1 93.25 57 SER B CA 1
ATOM 1559 C C . SER B 1 57 ? 6.863 20.078 -0.736 1 93.25 57 SER B C 1
ATOM 1561 O O . SER B 1 57 ? 7.688 19.859 -1.625 1 93.25 57 SER B O 1
ATOM 1563 N N . SER B 1 58 ? 6.164 19.125 -0.145 1 91.44 58 SER B N 1
ATOM 1564 C CA . SER B 1 58 ? 6.41 17.719 -0.491 1 91.44 58 SER B CA 1
ATOM 1565 C C . SER B 1 58 ? 5.91 17.406 -1.896 1 91.44 58 SER B C 1
ATOM 1567 O O . SER B 1 58 ? 4.918 17.984 -2.354 1 91.44 58 SER B O 1
ATOM 1569 N N . GLU B 1 59 ? 6.57 16.453 -2.508 1 91.06 59 GLU B N 1
ATOM 1570 C CA . GLU B 1 59 ? 6.098 15.914 -3.777 1 91.06 59 GLU B CA 1
ATOM 1571 C C . GLU B 1 59 ? 4.711 15.289 -3.627 1 91.06 59 GLU B C 1
ATOM 1573 O O . GLU B 1 59 ? 3.9 15.336 -4.555 1 91.06 59 GLU B O 1
ATOM 1578 N N . LEU B 1 60 ? 4.461 14.828 -2.439 1 94.44 60 LEU B N 1
ATOM 1579 C CA . LEU B 1 60 ? 3.158 14.219 -2.189 1 94.44 60 LEU B CA 1
ATOM 1580 C C . LEU B 1 60 ? 2.037 15.234 -2.355 1 94.44 60 LEU B C 1
ATOM 1582 O O . LEU B 1 60 ? 1.07 14.992 -3.08 1 94.44 60 LEU B O 1
ATOM 1586 N N . VAL B 1 61 ? 2.205 16.328 -1.727 1 96.38 61 VAL B N 1
ATOM 1587 C CA . VAL B 1 61 ? 1.176 17.359 -1.796 1 96.38 61 VAL B CA 1
ATOM 1588 C C . VAL B 1 61 ? 0.962 17.781 -3.248 1 96.38 61 VAL B C 1
ATOM 1590 O O . VAL B 1 61 ? -0.177 17.875 -3.711 1 96.38 61 VAL B O 1
ATOM 1593 N N . ARG B 1 62 ? 2.043 17.969 -3.982 1 95.5 62 ARG B N 1
ATOM 1594 C CA . ARG B 1 62 ? 1.959 18.359 -5.387 1 95.5 62 ARG B CA 1
ATOM 1595 C C . ARG B 1 62 ? 1.205 17.312 -6.203 1 95.5 62 ARG B C 1
ATOM 1597 O O . ARG B 1 62 ? 0.45 17.656 -7.113 1 95.5 62 ARG B O 1
ATOM 1604 N N . ALA B 1 63 ? 1.371 16.125 -5.852 1 95.69 63 ALA B N 1
ATOM 1605 C CA . ALA B 1 63 ? 0.823 15.023 -6.641 1 95.69 63 ALA B CA 1
ATOM 1606 C C . ALA B 1 63 ? -0.645 14.781 -6.301 1 95.69 63 ALA B C 1
ATOM 1608 O O . ALA B 1 63 ? -1.422 14.344 -7.152 1 95.69 63 ALA B O 1
ATOM 1609 N N . VAL B 1 64 ? -1.075 15.117 -5.043 1 97.44 64 VAL B N 1
ATOM 1610 C CA . VAL B 1 64 ? -2.363 14.562 -4.641 1 97.44 64 VAL B CA 1
ATOM 1611 C C . VAL B 1 64 ? -3.389 15.688 -4.5 1 97.44 64 VAL B C 1
ATOM 1613 O O . VAL B 1 64 ? -4.598 15.438 -4.492 1 97.44 64 VAL B O 1
ATOM 1616 N N . ASP B 1 65 ? -2.934 16.938 -4.34 1 98.06 65 ASP B N 1
ATOM 1617 C CA . ASP B 1 65 ? -3.885 18.031 -4.105 1 98.06 65 ASP B CA 1
ATOM 1618 C C . ASP B 1 65 ? -4.832 18.188 -5.289 1 98.06 65 ASP B C 1
ATOM 1620 O O . ASP B 1 65 ? -4.398 18.516 -6.398 1 98.06 65 ASP B O 1
ATOM 1624 N N . GLY B 1 66 ? -6.066 17.938 -5.062 1 97.69 66 GLY B N 1
ATOM 1625 C CA . GLY B 1 66 ? -7.074 18.062 -6.105 1 97.69 66 GLY B CA 1
ATOM 1626 C C . GLY B 1 66 ? -7.242 16.797 -6.93 1 97.69 66 GLY B C 1
ATOM 1627 O O . GLY B 1 66 ? -7.957 16.797 -7.934 1 97.69 66 GLY B O 1
ATOM 1628 N N . ALA B 1 67 ? -6.641 15.711 -6.551 1 97.19 67 ALA B N 1
ATOM 1629 C CA . ALA B 1 67 ? -6.723 14.453 -7.297 1 97.19 67 ALA B CA 1
ATOM 1630 C C . ALA B 1 67 ? -7.496 13.398 -6.516 1 97.19 67 ALA B C 1
ATOM 1632 O O . ALA B 1 67 ? -7.57 13.461 -5.285 1 97.19 67 ALA B O 1
ATOM 1633 N N . VAL B 1 68 ? -8.125 12.492 -7.242 1 97.06 68 VAL B N 1
ATOM 1634 C CA . VAL B 1 68 ? -8.711 11.32 -6.609 1 97.06 68 VAL B CA 1
ATOM 1635 C C . VAL B 1 68 ? -7.617 10.297 -6.301 1 97.06 68 VAL B C 1
ATOM 1637 O O . VAL B 1 68 ? -6.844 9.922 -7.184 1 97.06 68 VAL B O 1
ATOM 1640 N N . VAL B 1 69 ? -7.516 9.867 -5.051 1 98.06 69 VAL B N 1
ATOM 1641 C CA . VAL B 1 69 ? -6.484 8.938 -4.613 1 98.06 69 VAL B CA 1
ATOM 1642 C C . VAL B 1 69 ? -7.125 7.77 -3.865 1 98.06 69 VAL B C 1
ATOM 1644 O O . VAL B 1 69 ? -8.32 7.809 -3.547 1 98.06 69 VAL B O 1
ATOM 1647 N N . ALA B 1 70 ? -6.406 6.707 -3.686 1 9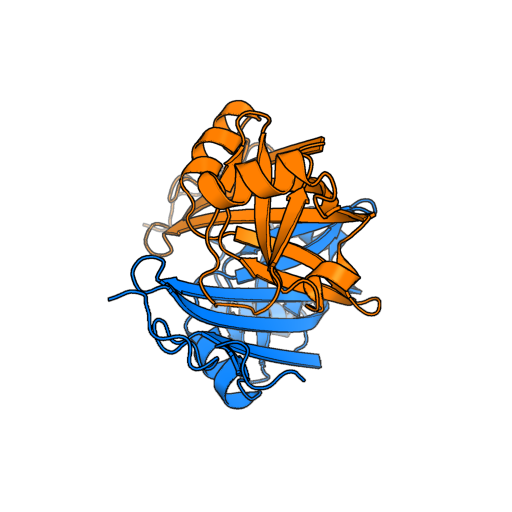8.56 70 ALA B N 1
ATOM 1648 C CA . ALA B 1 70 ? -6.754 5.633 -2.762 1 98.56 70 ALA B CA 1
ATOM 1649 C C . ALA B 1 70 ? -5.855 5.656 -1.528 1 98.56 70 ALA B C 1
ATOM 1651 O O . ALA B 1 70 ? -4.703 6.082 -1.603 1 98.56 70 ALA B O 1
ATOM 1652 N N . PHE B 1 71 ? -6.379 5.359 -0.42 1 98.81 71 PHE B N 1
ATOM 1653 C CA . PHE B 1 71 ? -5.676 5.176 0.845 1 98.81 71 PHE B CA 1
ATOM 1654 C C . PHE B 1 71 ? -5.914 3.775 1.397 1 98.81 71 PHE B C 1
ATOM 1656 O O . PHE B 1 71 ? -7.059 3.375 1.615 1 98.81 71 PHE B O 1
ATOM 1663 N N . GLU B 1 72 ? -4.852 3.025 1.584 1 98.69 72 GLU B N 1
ATOM 1664 C CA . GLU B 1 72 ? -4.949 1.633 2.012 1 98.69 72 GLU B CA 1
ATOM 1665 C C . GLU B 1 72 ? -4.289 1.425 3.371 1 98.69 72 GLU B C 1
ATOM 1667 O O . GLU B 1 72 ? -3.215 1.969 3.635 1 98.69 72 GLU B O 1
ATOM 1672 N N . ALA B 1 73 ? -4.938 0.736 4.207 1 98.62 73 ALA B N 1
ATOM 1673 C CA . ALA B 1 73 ? -4.328 0.213 5.426 1 98.62 73 ALA B CA 1
ATOM 1674 C C . ALA B 1 73 ? -4.684 -1.258 5.629 1 98.62 73 ALA B C 1
ATOM 1676 O O . ALA B 1 73 ? -5.707 -1.729 5.133 1 98.62 73 ALA B O 1
ATOM 1677 N N . ASP B 1 74 ? -3.781 -1.94 6.289 1 97.69 74 ASP B N 1
ATOM 1678 C CA . ASP B 1 74 ? -4.008 -3.363 6.523 1 97.69 74 ASP B CA 1
ATOM 1679 C C . ASP B 1 74 ? -3.303 -3.826 7.797 1 97.69 74 ASP B C 1
ATOM 1681 O O . ASP B 1 74 ? -2.488 -3.096 8.359 1 97.69 74 ASP B O 1
ATOM 1685 N N . GLU B 1 75 ? -3.754 -4.848 8.312 1 96.88 75 GLU B N 1
ATOM 1686 C CA . GLU B 1 75 ? -3.092 -5.68 9.312 1 96.88 75 GLU B CA 1
ATOM 1687 C C . GLU B 1 75 ? -3.121 -7.152 8.914 1 96.88 75 GLU B C 1
ATOM 1689 O O . GLU B 1 75 ? -4.191 -7.75 8.805 1 96.88 75 GLU B O 1
ATOM 1694 N N . VAL B 1 76 ? -1.912 -7.68 8.68 1 95.25 76 VAL B N 1
ATOM 1695 C CA . VAL B 1 76 ? -1.817 -9.039 8.156 1 95.25 76 VAL B CA 1
ATOM 1696 C C . VAL B 1 76 ? -0.917 -9.883 9.062 1 95.25 76 VAL B C 1
ATOM 1698 O O . VAL B 1 76 ? 0.13 -9.406 9.516 1 95.25 76 VAL B O 1
ATOM 1701 N N . ASP B 1 77 ? -1.329 -11.055 9.352 1 94.81 77 ASP B N 1
ATOM 1702 C CA . ASP B 1 77 ? -0.532 -12.047 10.07 1 94.81 77 ASP B CA 1
ATOM 1703 C C . ASP B 1 77 ? -0.047 -13.141 9.125 1 94.81 77 ASP B C 1
ATOM 1705 O O . ASP B 1 77 ? -0.815 -14.031 8.75 1 94.81 77 ASP B O 1
ATOM 1709 N N . ALA B 1 78 ? 1.223 -13.062 8.805 1 93.19 78 ALA B N 1
ATOM 1710 C CA . ALA B 1 78 ? 1.782 -13.984 7.82 1 93.19 78 ALA B CA 1
ATOM 1711 C C . ALA B 1 78 ? 1.868 -15.406 8.391 1 93.19 78 ALA B C 1
ATOM 1713 O O . ALA B 1 78 ? 1.891 -16.375 7.637 1 93.19 78 ALA B O 1
ATOM 1714 N N . VAL B 1 79 ? 1.929 -15.477 9.656 1 92.75 79 VAL B N 1
ATOM 1715 C CA . VAL B 1 79 ? 2.039 -16.781 10.297 1 92.75 79 VAL B CA 1
ATOM 1716 C C . VAL B 1 79 ? 0.708 -17.531 10.195 1 92.75 79 VAL B C 1
ATOM 1718 O O . VAL B 1 79 ? 0.667 -18.688 9.773 1 92.75 79 VAL B O 1
ATOM 1721 N N . THR B 1 80 ? -0.382 -16.859 10.406 1 92.38 80 THR B N 1
ATOM 1722 C CA . THR B 1 80 ? -1.69 -17.516 10.398 1 92.38 80 THR B CA 1
ATOM 1723 C C . THR B 1 80 ? -2.385 -17.312 9.055 1 92.38 80 THR B C 1
ATOM 1725 O O . THR B 1 80 ? -3.488 -17.812 8.836 1 92.38 80 THR B O 1
ATOM 1728 N N . HIS B 1 81 ? -1.735 -16.562 8.125 1 92.56 81 HIS B N 1
ATOM 1729 C CA . HIS B 1 81 ? -2.301 -16.25 6.812 1 92.56 81 HIS B CA 1
ATOM 1730 C C . HIS B 1 81 ? -3.684 -15.625 6.941 1 92.56 81 HIS B C 1
ATOM 1732 O O . HIS B 1 81 ? -4.637 -16.062 6.297 1 92.56 81 HIS B O 1
ATOM 1738 N N . SER B 1 82 ? -3.748 -14.648 7.828 1 94 82 SER B N 1
ATOM 1739 C CA . SER B 1 82 ? -4.992 -13.938 8.109 1 94 82 SER B CA 1
ATOM 1740 C C . SER B 1 82 ? -4.762 -12.438 8.203 1 94 82 SER B C 1
ATOM 1742 O O . SER B 1 82 ? -3.615 -11.977 8.227 1 94 82 SER B O 1
ATOM 1744 N N . GLY B 1 83 ? -5.867 -11.703 8.133 1 95.5 83 GLY B N 1
ATOM 1745 C CA . GLY B 1 83 ? -5.75 -10.266 8.258 1 95.5 83 GLY B CA 1
ATOM 1746 C C . GLY B 1 83 ? -6.922 -9.516 7.645 1 95.5 83 GLY B C 1
ATOM 1747 O O . GLY B 1 83 ? -7.969 -10.109 7.375 1 95.5 83 GLY B O 1
ATOM 1748 N N . TRP B 1 84 ? -6.773 -8.25 7.605 1 96.94 84 TRP B N 1
ATOM 1749 C CA . TRP B 1 84 ? -7.766 -7.391 6.969 1 96.94 84 TRP B CA 1
ATOM 1750 C C . TRP B 1 84 ? -7.09 -6.273 6.184 1 96.94 84 TRP B C 1
ATOM 1752 O O . TRP B 1 84 ? -5.906 -5.984 6.395 1 96.94 84 TRP B O 1
ATOM 1762 N N . SER B 1 85 ? -7.812 -5.746 5.238 1 97.44 85 SER B N 1
ATOM 1763 C CA . SER B 1 85 ? -7.422 -4.527 4.535 1 97.44 85 SER B CA 1
ATOM 1764 C C . SER B 1 85 ? -8.625 -3.627 4.285 1 97.44 85 SER B C 1
ATOM 1766 O O . SER B 1 85 ? -9.758 -4.109 4.168 1 97.44 85 SER B O 1
ATOM 1768 N N . VAL B 1 86 ? -8.398 -2.359 4.277 1 98.44 86 VAL B N 1
ATOM 1769 C CA . VAL B 1 86 ? -9.406 -1.343 3.988 1 98.44 86 VAL B CA 1
ATOM 1770 C C . VAL B 1 86 ? -8.844 -0.337 2.984 1 98.44 86 VAL B C 1
ATOM 1772 O O . VAL B 1 86 ? -7.68 0.054 3.068 1 98.44 86 VAL B O 1
ATOM 1775 N N . VAL B 1 87 ? -9.672 0.019 2.012 1 98.44 87 VAL B N 1
ATOM 1776 C CA . VAL B 1 87 ? -9.305 1.035 1.03 1 98.44 87 VAL B CA 1
ATOM 1777 C C . VAL B 1 87 ? -10.344 2.156 1.036 1 98.44 87 VAL B C 1
ATOM 1779 O O . VAL B 1 87 ? -11.547 1.896 0.962 1 98.44 87 VAL B O 1
ATOM 1782 N N . VAL B 1 88 ? -9.875 3.342 1.198 1 98.81 88 VAL B N 1
ATOM 1783 C CA . VAL B 1 88 ? -10.672 4.555 1.052 1 98.81 88 VAL B CA 1
ATOM 1784 C C . VAL B 1 88 ? -10.289 5.273 -0.239 1 98.81 88 VAL B C 1
ATOM 1786 O O . VAL B 1 88 ? -9.109 5.527 -0.488 1 98.81 88 VAL B O 1
ATOM 1789 N N . THR B 1 89 ? -11.266 5.535 -1.056 1 98.44 89 THR B N 1
ATOM 1790 C CA . THR B 1 89 ? -11.031 6.258 -2.303 1 98.44 89 THR B CA 1
ATOM 1791 C C . THR B 1 89 ? -11.812 7.566 -2.328 1 98.44 89 THR B C 1
ATOM 1793 O O . THR B 1 89 ? -13 7.59 -1.979 1 98.44 89 THR B O 1
ATOM 1796 N N . GLY B 1 90 ? -11.109 8.633 -2.67 1 98.44 90 GLY B N 1
ATOM 1797 C CA . GLY B 1 90 ? -11.781 9.914 -2.787 1 98.44 90 GLY B CA 1
ATOM 1798 C C . GLY B 1 90 ? -10.836 11.055 -3.111 1 98.44 90 GLY B C 1
ATOM 1799 O O . GLY B 1 90 ? -9.656 10.828 -3.375 1 98.44 90 GLY B O 1
ATOM 1800 N N . LEU B 1 91 ? -11.367 12.242 -3.172 1 98.5 91 LEU B N 1
ATOM 1801 C CA . LEU B 1 91 ? -10.617 13.445 -3.488 1 98.5 91 LEU B CA 1
ATOM 1802 C C . LEU B 1 91 ? -9.688 13.82 -2.34 1 98.5 91 LEU B C 1
ATOM 1804 O O . LEU B 1 91 ? -10.109 13.859 -1.181 1 98.5 91 LEU B O 1
ATOM 1808 N N . ALA B 1 92 ? -8.461 14.016 -2.627 1 98.75 92 ALA B N 1
ATOM 1809 C CA . ALA B 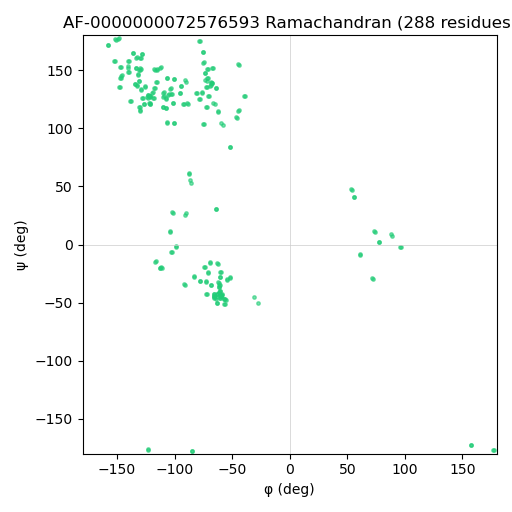1 92 ? -7.504 14.562 -1.675 1 98.75 92 ALA B CA 1
ATOM 1810 C C . ALA B 1 92 ? -7.375 16.078 -1.84 1 98.75 92 ALA B C 1
ATOM 1812 O O . ALA B 1 92 ? -7.316 16.578 -2.963 1 98.75 92 ALA B O 1
ATOM 1813 N N . SER B 1 93 ? -7.348 16.797 -0.727 1 98.62 93 SER B N 1
ATOM 1814 C CA . SER B 1 93 ? -7.203 18.234 -0.774 1 98.62 93 SER B CA 1
ATOM 1815 C C . SER B 1 93 ? -6.426 18.766 0.432 1 98.62 93 SER B C 1
ATOM 1817 O O . SER B 1 93 ? -6.59 18.266 1.546 1 98.62 93 SER B O 1
ATOM 1819 N N . VAL B 1 94 ? -5.648 19.734 0.205 1 98.56 94 VAL B N 1
ATOM 1820 C CA . VAL B 1 94 ? -4.988 20.453 1.297 1 98.56 94 VAL B CA 1
ATOM 1821 C C . VAL B 1 94 ? -6.004 21.297 2.049 1 98.56 94 VAL B C 1
ATOM 1823 O O . VAL B 1 94 ? -6.848 21.969 1.434 1 98.56 94 VAL B O 1
ATOM 1826 N N . VAL B 1 95 ? -5.922 21.234 3.359 1 98.25 95 VAL B N 1
ATOM 1827 C CA . VAL B 1 95 ? -6.754 22.109 4.184 1 98.25 95 VAL B CA 1
ATOM 1828 C C . VAL B 1 95 ? -6.242 23.547 4.102 1 98.25 95 VAL B C 1
ATOM 1830 O O . VAL B 1 95 ? -5.133 23.844 4.551 1 98.25 95 VAL B O 1
ATOM 1833 N N . THR B 1 96 ? -7.074 24.438 3.607 1 96.94 96 THR B N 1
ATOM 1834 C CA . THR B 1 96 ? -6.598 25.797 3.352 1 96.94 96 THR B CA 1
ATOM 1835 C C . THR B 1 96 ? -7.254 26.781 4.309 1 96.94 96 THR B C 1
ATOM 1837 O O . THR B 1 96 ? -6.762 27.906 4.488 1 96.94 96 THR B O 1
ATOM 1840 N N . ASP B 1 97 ? -8.359 26.391 4.906 1 97.12 97 ASP B N 1
ATOM 1841 C CA . ASP B 1 97 ? -9.008 27.297 5.859 1 97.12 97 ASP B CA 1
ATOM 1842 C C . ASP B 1 97 ? -8.133 27.5 7.094 1 97.12 97 ASP B C 1
ATOM 1844 O O . ASP B 1 97 ? -7.816 26.547 7.812 1 97.12 97 ASP B O 1
ATOM 1848 N N . PRO B 1 98 ? -7.758 28.766 7.398 1 95.75 98 PRO B N 1
ATOM 1849 C CA . PRO B 1 98 ? -6.836 29.016 8.508 1 95.75 98 PRO B CA 1
ATOM 1850 C C . PRO B 1 98 ? -7.391 28.562 9.852 1 95.75 98 PRO B C 1
ATOM 1852 O O . PRO B 1 98 ? -6.645 28.062 10.695 1 95.75 98 PRO B O 1
ATOM 1855 N N . GLY B 1 99 ? -8.656 28.812 10.062 1 97 99 GLY B N 1
ATOM 1856 C CA . GLY B 1 99 ? -9.266 28.344 11.297 1 97 99 GLY B CA 1
ATOM 1857 C C . GLY B 1 99 ? -9.227 26.844 11.461 1 97 99 GLY B C 1
ATOM 1858 O O . GLY B 1 99 ? -8.906 26.328 12.539 1 97 99 GLY B O 1
ATOM 1859 N N . GLU B 1 100 ? -9.523 26.188 10.43 1 96.75 100 GLU B N 1
ATOM 1860 C CA . GLU B 1 100 ? -9.477 24.719 10.453 1 96.75 100 GLU B CA 1
ATOM 1861 C C . GLU B 1 100 ? -8.047 24.219 10.648 1 96.75 100 GLU B C 1
ATOM 1863 O O . GLU B 1 100 ? -7.809 23.281 11.406 1 96.75 100 GLU B O 1
ATOM 1868 N N . HIS B 1 101 ? -7.176 24.844 9.922 1 96.81 101 HIS B N 1
ATOM 1869 C CA . HIS B 1 101 ? -5.773 24.469 10.062 1 96.81 101 HIS B CA 1
ATOM 1870 C C . HIS B 1 101 ? -5.312 24.609 11.516 1 96.81 101 HIS B C 1
ATOM 1872 O O . HIS B 1 101 ? -4.676 23.703 12.047 1 96.81 101 HIS B O 1
ATOM 1878 N N . GLU B 1 102 ? -5.613 25.672 12.117 1 96 102 GLU B N 1
ATOM 1879 C CA . GLU B 1 102 ? -5.227 25.922 13.5 1 96 102 GLU B CA 1
ATOM 1880 C C . GLU B 1 102 ? -5.816 24.859 14.43 1 96 102 GLU B C 1
ATOM 1882 O O . GLU B 1 102 ? -5.141 24.375 15.344 1 96 102 GLU B O 1
ATOM 1887 N N . GLN B 1 103 ? -7.055 24.594 14.188 1 96.81 103 GLN B N 1
ATOM 1888 C CA . GLN B 1 103 ? -7.703 23.562 14.992 1 96.81 103 GLN B CA 1
ATOM 1889 C C . GLN B 1 103 ? -7 22.219 14.828 1 96.81 103 GLN B C 1
ATOM 1891 O O . GLN B 1 103 ? -6.793 21.484 15.805 1 96.81 103 GLN B O 1
ATOM 1896 N N . LEU B 1 104 ? -6.582 21.859 13.664 1 97.38 104 LEU B N 1
ATOM 1897 C CA . LEU B 1 104 ? -5.977 20.562 13.359 1 97.38 104 LEU B CA 1
ATOM 1898 C C . LEU B 1 104 ? -4.562 20.484 13.93 1 97.38 104 LEU B C 1
ATOM 1900 O O . LEU B 1 104 ? -4.09 19.391 14.266 1 97.38 104 LEU B O 1
ATOM 1904 N N . VAL B 1 105 ? -3.912 21.625 13.977 1 95 105 VAL B N 1
ATOM 1905 C CA . VAL B 1 105 ? -2.59 21.641 14.594 1 95 105 VAL B CA 1
ATOM 1906 C C . VAL B 1 105 ? -2.672 21.078 16 1 95 105 VAL B C 1
ATOM 1908 O O . VAL B 1 105 ? -1.755 20.391 16.4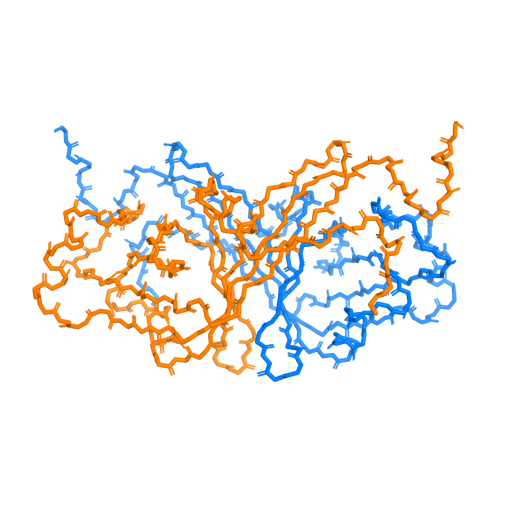53 1 95 105 VAL B O 1
ATOM 1911 N N . ARG B 1 106 ? -3.803 21.266 16.594 1 94.19 106 ARG B N 1
ATOM 1912 C CA . ARG B 1 106 ? -3.984 20.859 17.984 1 94.19 106 ARG B CA 1
ATOM 1913 C C . ARG B 1 106 ? -4.527 19.438 18.062 1 94.19 106 ARG B C 1
ATOM 1915 O O . ARG B 1 106 ? -4.141 18.672 18.953 1 94.19 106 ARG B O 1
ATOM 1922 N N . THR B 1 107 ? -5.352 19.031 17.141 1 94.06 107 THR B N 1
ATOM 1923 C CA . THR B 1 107 ? -6.109 17.797 17.297 1 94.06 107 THR B CA 1
ATOM 1924 C C . THR B 1 107 ? -5.73 16.781 16.234 1 94.06 107 THR B C 1
ATOM 1926 O O . THR B 1 107 ? -6.051 15.594 16.359 1 94.06 107 THR B O 1
ATOM 1929 N N . GLY B 1 108 ? -5.078 17.188 15.234 1 95.44 108 GLY B N 1
ATOM 1930 C CA . GLY B 1 108 ? -4.773 16.328 14.109 1 95.44 108 GLY B CA 1
ATOM 1931 C C . GLY B 1 108 ? -3.525 15.492 14.305 1 95.44 108 GLY B C 1
ATOM 1932 O O . GLY B 1 108 ? -2.959 15.461 15.406 1 95.44 108 GLY B O 1
ATOM 1933 N N . PRO B 1 109 ? -3.232 14.758 13.281 1 95.75 109 PRO B N 1
ATOM 1934 C CA . PRO B 1 109 ? -2.035 13.922 13.367 1 95.75 109 PRO B CA 1
ATOM 1935 C C . PRO B 1 109 ? -0.746 14.734 13.438 1 95.75 109 PRO B C 1
ATOM 1937 O O . PRO B 1 109 ? -0.683 15.844 12.898 1 95.75 109 PRO B O 1
ATOM 1940 N N . ARG B 1 110 ? 0.237 14.141 14.07 1 92.88 110 ARG B N 1
ATOM 1941 C CA . ARG B 1 110 ? 1.577 14.719 14.047 1 92.88 110 ARG B CA 1
ATOM 1942 C C . ARG B 1 110 ? 2.467 14.008 13.039 1 92.88 110 ARG B C 1
ATOM 1944 O O . ARG B 1 110 ? 2.393 12.781 12.891 1 92.88 110 ARG B O 1
ATOM 1951 N N . SER B 1 111 ? 3.25 14.812 12.422 1 91.38 111 SER B N 1
ATOM 1952 C CA . SER B 1 111 ? 4.211 14.211 11.5 1 91.38 111 SER B CA 1
ATOM 1953 C C . SER B 1 111 ? 5.32 13.484 12.25 1 91.38 111 SER B C 1
ATOM 1955 O O . SER B 1 111 ? 5.793 13.969 13.281 1 91.38 111 SER B O 1
ATOM 1957 N N . TRP B 1 112 ? 5.707 12.336 11.688 1 91.19 112 TRP B N 1
ATOM 1958 C CA . TRP B 1 112 ? 6.84 11.625 12.266 1 91.19 112 TRP B CA 1
ATOM 1959 C C . TRP B 1 112 ? 8.148 12.328 11.945 1 91.19 112 TRP B C 1
ATOM 1961 O O . TRP B 1 112 ? 9.18 12.062 12.57 1 91.19 112 TRP B O 1
ATOM 1971 N N . VAL B 1 113 ? 8.094 13.188 10.891 1 85.75 113 VAL B N 1
ATOM 1972 C CA . VAL B 1 113 ? 9.227 14.016 10.492 1 85.75 113 VAL B CA 1
ATOM 1973 C C . VAL B 1 113 ? 8.852 15.492 10.602 1 85.75 113 VAL B C 1
ATOM 1975 O O . VAL B 1 113 ? 7.859 15.93 10.016 1 85.75 113 VAL B O 1
ATOM 1978 N N . PRO B 1 114 ? 9.656 16.219 11.32 1 82.62 114 PRO B N 1
ATOM 1979 C CA . PRO B 1 114 ? 9.359 17.656 11.391 1 82.62 114 PRO B CA 1
ATOM 1980 C C . PRO B 1 114 ? 9.648 18.375 10.078 1 82.62 114 PRO B C 1
ATOM 1982 O O . PRO B 1 114 ? 10.617 18.047 9.391 1 82.62 114 PRO B O 1
ATOM 1985 N N . TRP B 1 115 ? 8.75 19.375 9.789 1 86.31 115 TRP B N 1
ATOM 1986 C CA . TRP B 1 115 ? 8.914 20.203 8.602 1 86.31 115 TRP B CA 1
ATOM 1987 C C . TRP B 1 115 ? 8.773 21.688 8.938 1 86.31 115 TRP B C 1
ATOM 1989 O O . TRP B 1 115 ? 8.023 22.047 9.852 1 86.31 115 TRP B O 1
ATOM 1999 N N . PRO B 1 116 ? 9.5 22.484 8.258 1 87 116 PRO B N 1
ATOM 2000 C CA . PRO B 1 116 ? 9.367 23.922 8.523 1 87 116 PRO B CA 1
ATOM 2001 C C . PRO B 1 116 ? 7.934 24.422 8.359 1 87 116 PRO B C 1
ATOM 2003 O O . PRO B 1 116 ? 7.438 25.172 9.203 1 87 116 PRO B O 1
ATOM 2006 N N . VAL B 1 117 ? 7.363 24.109 7.277 1 92.5 117 VAL B N 1
ATOM 2007 C CA . VAL B 1 117 ? 5.969 24.438 7.004 1 92.5 117 VAL B CA 1
ATOM 2008 C C . VAL B 1 117 ? 5.188 23.141 6.719 1 92.5 117 VAL B C 1
ATOM 2010 O O . VAL B 1 117 ? 5.547 22.391 5.816 1 92.5 117 VAL B O 1
ATOM 2013 N N . GLU B 1 118 ? 4.172 22.969 7.543 1 95.31 118 GLU B N 1
ATOM 2014 C CA . GLU B 1 118 ? 3.381 21.75 7.406 1 95.31 118 GLU B CA 1
ATOM 2015 C C . GLU B 1 118 ? 1.95 22.062 6.98 1 95.31 118 GLU B C 1
ATOM 2017 O O . GLU B 1 118 ? 1.436 23.141 7.266 1 95.31 118 GLU B O 1
ATOM 2022 N N . VAL B 1 119 ? 1.383 21.094 6.27 1 97.62 119 VAL B N 1
ATOM 2023 C CA . VAL B 1 119 ? -0.013 21.203 5.855 1 97.62 119 VAL B CA 1
ATOM 2024 C C . VAL B 1 119 ? -0.734 19.875 6.152 1 97.62 119 VAL B C 1
ATOM 2026 O O . VAL B 1 119 ? -0.095 18.859 6.379 1 97.62 119 VAL B O 1
ATOM 2029 N N . PHE B 1 120 ? -2.029 20.016 6.191 1 98.5 120 PHE B N 1
ATOM 2030 C CA . PHE B 1 120 ? -2.879 18.828 6.324 1 98.5 120 PHE B CA 1
ATOM 2031 C C . PHE B 1 120 ? -3.504 18.469 4.984 1 98.5 120 PHE B C 1
ATOM 2033 O O . PHE B 1 120 ? -3.93 19.344 4.23 1 98.5 120 PHE B O 1
ATOM 2040 N N . VAL B 1 121 ? -3.477 17.234 4.637 1 98.69 121 VAL B N 1
ATOM 2041 C CA . VAL B 1 121 ? -4.172 16.688 3.477 1 98.69 121 VAL B CA 1
ATOM 2042 C C . VAL B 1 121 ? -5.34 15.812 3.939 1 98.69 121 VAL B C 1
ATOM 2044 O O . VAL B 1 121 ? -5.18 14.961 4.812 1 98.69 121 VAL B O 1
ATOM 2047 N N . ARG B 1 122 ? -6.473 16.125 3.418 1 98.81 122 ARG B N 1
ATOM 2048 C CA . ARG B 1 122 ? -7.676 15.352 3.725 1 98.81 122 ARG B CA 1
ATOM 2049 C C . ARG B 1 122 ? -8.125 14.531 2.516 1 98.81 122 ARG B C 1
ATOM 2051 O O . ARG B 1 122 ? -8.172 15.047 1.396 1 98.81 122 ARG B O 1
ATOM 2058 N N . ILE B 1 123 ? -8.398 13.273 2.709 1 98.81 123 ILE B N 1
ATOM 2059 C CA . ILE B 1 123 ? -8.961 12.398 1.684 1 98.81 123 ILE B CA 1
ATOM 2060 C C . ILE B 1 123 ? -10.422 12.094 2.016 1 98.81 123 ILE B C 1
ATOM 2062 O O . ILE B 1 123 ? -10.711 11.477 3.047 1 98.81 123 ILE B O 1
ATOM 2066 N N . ALA B 1 124 ? -11.32 12.5 1.157 1 98.81 124 ALA B N 1
ATOM 2067 C CA . ALA B 1 124 ? -12.75 12.234 1.35 1 98.81 124 ALA B CA 1
ATOM 2068 C C . ALA B 1 124 ? -13.055 10.75 1.203 1 98.81 124 ALA B C 1
ATOM 2070 O O . ALA B 1 124 ? -12.5 10.078 0.328 1 98.81 124 ALA B O 1
ATOM 2071 N N . PRO B 1 125 ? -13.922 10.242 2.062 1 98.62 125 PRO B N 1
ATOM 2072 C CA . PRO B 1 125 ? -14.25 8.82 2.012 1 98.62 125 PRO B CA 1
ATOM 2073 C C . PRO B 1 125 ? -15.391 8.508 1.047 1 98.62 125 PRO B C 1
ATOM 2075 O O . PRO B 1 125 ? -16.406 7.926 1.447 1 98.62 125 PRO B O 1
ATOM 2078 N N . ASP B 1 126 ? -15.211 8.805 -0.199 1 98.12 126 ASP B N 1
ATOM 2079 C CA . ASP B 1 126 ? -16.25 8.625 -1.201 1 98.12 126 ASP B CA 1
ATOM 2080 C C . ASP B 1 126 ? -16.578 7.141 -1.397 1 98.12 126 ASP B C 1
ATOM 2082 O O . ASP B 1 126 ? -17.734 6.758 -1.498 1 98.12 126 ASP B O 1
ATOM 2086 N N . LEU B 1 127 ? -15.633 6.312 -1.507 1 97.88 127 LEU B N 1
ATOM 2087 C CA . LEU B 1 127 ? -15.75 4.859 -1.536 1 97.88 127 LEU B CA 1
ATOM 2088 C C . LEU B 1 127 ? -14.906 4.223 -0.433 1 97.88 127 LEU B C 1
ATOM 2090 O O . LEU B 1 127 ? -13.75 4.598 -0.234 1 97.88 127 LEU B O 1
ATOM 2094 N N . VAL B 1 128 ? -15.562 3.332 0.363 1 98.19 128 VAL B N 1
ATOM 2095 C CA . VAL B 1 128 ? -14.875 2.58 1.407 1 98.19 128 VAL B CA 1
ATOM 2096 C C . VAL B 1 128 ? -15.141 1.086 1.23 1 98.19 128 VAL B C 1
ATOM 2098 O O . VAL B 1 128 ? -16.297 0.656 1.197 1 98.19 128 VAL B O 1
ATOM 2101 N N . SER B 1 129 ? -14.086 0.371 1.062 1 96.5 129 SER B N 1
ATOM 2102 C CA . SER B 1 129 ? -14.188 -1.08 0.943 1 96.5 129 SER B CA 1
ATOM 2103 C C . SER B 1 129 ? -13.203 -1.781 1.872 1 96.5 129 SER B C 1
ATOM 2105 O O . SER B 1 129 ? -12.188 -1.201 2.26 1 96.5 129 SER B O 1
ATOM 2107 N N . GLY B 1 130 ? -13.578 -2.932 2.299 1 97 130 GLY B N 1
ATOM 2108 C CA . GLY B 1 130 ? -12.727 -3.73 3.168 1 97 130 GLY B CA 1
ATOM 2109 C C . GLY B 1 130 ? -12.883 -5.223 2.949 1 97 130 GLY B C 1
ATOM 2110 O O . GLY B 1 130 ? -13.945 -5.684 2.523 1 97 130 GLY B O 1
ATOM 2111 N N . ARG B 1 131 ? -11.789 -5.941 3.266 1 95.56 131 ARG B N 1
ATOM 2112 C CA . ARG B 1 131 ? -11.836 -7.398 3.215 1 95.56 131 ARG B CA 1
ATOM 2113 C C . ARG B 1 131 ? -11.078 -8.016 4.383 1 95.56 131 ARG B C 1
ATOM 2115 O O . ARG B 1 131 ? -10.156 -7.402 4.922 1 95.56 131 ARG B O 1
ATOM 2122 N N . GLU B 1 132 ? -11.57 -9.156 4.664 1 95.5 132 GLU B N 1
ATOM 2123 C CA . GLU B 1 132 ? -10.945 -9.938 5.73 1 95.5 132 GLU B CA 1
ATOM 2124 C C . GLU B 1 132 ? -10.641 -11.359 5.266 1 95.5 132 GLU B C 1
ATOM 2126 O O . GLU B 1 132 ? -11.445 -11.984 4.578 1 95.5 132 GLU B O 1
ATOM 2131 N N . LEU B 1 133 ? -9.445 -11.781 5.574 1 91.56 133 LEU B N 1
ATOM 2132 C CA . LEU B 1 133 ? -9.023 -13.156 5.332 1 91.56 133 LEU B CA 1
ATOM 2133 C C . LEU B 1 133 ? -8.859 -13.914 6.645 1 91.56 133 LEU B C 1
ATOM 2135 O O . LEU B 1 133 ? -8.078 -13.5 7.508 1 91.56 133 LEU B O 1
ATOM 2139 N N . VAL B 1 134 ? -9.656 -14.945 6.762 1 83.81 134 VAL B N 1
ATOM 2140 C CA . VAL B 1 134 ? -9.531 -15.797 7.941 1 83.81 134 VAL B CA 1
ATOM 2141 C C . VAL B 1 134 ? -8.734 -17.062 7.586 1 83.81 134 VAL B C 1
ATOM 2143 O O . VAL B 1 134 ? -9.125 -17.812 6.699 1 83.81 134 VAL B O 1
ATOM 2146 N N . GLY B 1 135 ? -7.504 -17.078 8.031 1 73.5 135 GLY B N 1
ATOM 2147 C CA . GLY B 1 135 ? -6.637 -18.203 7.758 1 73.5 135 GLY B CA 1
ATOM 2148 C C . GLY B 1 135 ? -7.328 -19.547 7.957 1 73.5 135 GLY B C 1
ATOM 2149 O O . GLY B 1 135 ? -8.18 -19.688 8.836 1 73.5 135 GLY B O 1
ATOM 2150 N N . GLY B 1 136 ? -6.809 -20.609 7.227 1 60.75 136 GLY B N 1
ATOM 2151 C CA . GLY B 1 136 ? -7.277 -21.969 7.375 1 60.75 136 GLY B CA 1
ATOM 2152 C C . GLY B 1 136 ? -8.656 -22.203 6.785 1 60.75 136 GLY B C 1
ATOM 2153 O O . GLY B 1 136 ? -9.094 -23.344 6.648 1 60.75 136 GLY B O 1
ATOM 2154 N N . ARG B 1 137 ? -9.414 -21.172 6.801 1 55 137 ARG B N 1
ATOM 2155 C CA . ARG B 1 137 ? -10.781 -21.406 6.34 1 55 137 ARG B CA 1
ATOM 2156 C C . ARG B 1 137 ? -10.875 -21.266 4.824 1 55 137 ARG B C 1
ATOM 2158 O O . ARG B 1 137 ? -10.672 -20.188 4.285 1 55 137 ARG B O 1
ATOM 2165 N N . THR B 1 138 ? -10.008 -22.062 4.113 1 50.91 138 THR B N 1
ATOM 2166 C CA . THR B 1 138 ? -10.344 -21.891 2.705 1 50.91 138 THR B CA 1
ATOM 2167 C C . THR B 1 138 ? -11.789 -22.312 2.439 1 50.91 138 THR B C 1
ATOM 2169 O O . THR B 1 138 ? -12.258 -23.328 2.98 1 50.91 138 THR B O 1
ATOM 2172 N N . LEU B 1 139 ? -12.445 -21.391 2.312 1 44.94 139 LEU B N 1
ATOM 2173 C CA . LEU B 1 139 ? -13.836 -21.734 2.039 1 44.94 139 LEU B CA 1
ATOM 2174 C C . LEU B 1 139 ? -13.93 -22.719 0.868 1 44.94 139 LEU B C 1
ATOM 2176 O O . LEU B 1 139 ? -15.016 -23.219 0.561 1 44.94 139 LEU B O 1
ATOM 2180 N N . TYR B 1 140 ? -12.93 -22.609 -0.021 1 46.25 140 TYR B N 1
ATOM 2181 C CA . TYR B 1 140 ? -13.188 -23.547 -1.111 1 46.25 140 TYR B CA 1
ATOM 2182 C C . TYR B 1 140 ? -13.164 -24.984 -0.614 1 46.25 140 TYR B C 1
ATOM 2184 O O . TYR B 1 140 ? -13.195 -25.922 -1.413 1 46.25 140 TYR B O 1
ATOM 2192 N N . GLY B 1 141 ? -13.523 -25.188 0.585 1 41.69 141 GLY B N 1
ATOM 2193 C CA . GLY B 1 141 ? -13.617 -26.578 0.994 1 41.69 141 GLY B CA 1
ATOM 2194 C C . GLY B 1 141 ? -12.297 -27.328 0.894 1 41.69 141 GLY B C 1
ATOM 2195 O O . GLY B 1 141 ? -12.281 -28.562 0.857 1 41.69 141 GLY B O 1
ATOM 2196 N N . LEU B 1 142 ? -11.273 -26.703 0.29 1 43.03 142 LEU B N 1
ATOM 2197 C CA . LEU B 1 142 ? -10.086 -27.531 0.196 1 43.03 142 LEU B CA 1
ATOM 2198 C C . LEU B 1 142 ? -9.391 -27.656 1.549 1 43.03 142 LEU B C 1
ATOM 2200 O O . LEU B 1 142 ? -9.242 -26.656 2.26 1 43.03 142 LEU B O 1
ATOM 2204 N N . ASP B 1 143 ? -9.477 -28.719 2.26 1 41.84 143 ASP B N 1
ATOM 2205 C CA . ASP B 1 143 ? -8.812 -29.109 3.496 1 41.84 143 ASP B CA 1
ATOM 2206 C C . ASP B 1 143 ? -7.316 -28.797 3.438 1 41.84 143 ASP B C 1
ATOM 2208 O O . ASP B 1 143 ? -6.668 -29.031 2.416 1 41.84 143 ASP B O 1
ATOM 2212 N N . PRO B 1 144 ? -6.762 -27.891 4.254 1 44.09 144 PRO B N 1
ATOM 2213 C CA . PRO B 1 144 ? -5.301 -27.828 4.277 1 44.09 144 PRO B CA 1
ATOM 2214 C C . PRO B 1 144 ? -4.645 -29.203 4.195 1 44.09 144 PRO B C 1
ATOM 2216 O O . PRO B 1 144 ? -5.25 -30.203 4.598 1 44.09 144 PRO B O 1
ATOM 2219 N N . PRO B 1 145 ? -3.695 -29.359 3.217 1 37.97 145 PRO B N 1
ATOM 2220 C CA . PRO B 1 145 ? -3.135 -30.703 3.318 1 37.97 145 PRO B CA 1
ATOM 2221 C C . PRO B 1 145 ? -2.764 -31.078 4.75 1 37.97 145 PRO B C 1
ATOM 2223 O O . PRO B 1 145 ? -2.305 -30.234 5.52 1 37.97 145 PRO B O 1
ATOM 2226 N N . THR B 1 146 ? -3.494 -32.031 5.445 1 32.75 146 THR B N 1
ATOM 2227 C CA . THR B 1 146 ? -3.023 -32.656 6.668 1 32.75 146 THR B CA 1
ATOM 2228 C C . THR B 1 146 ? -1.58 -33.125 6.512 1 32.75 146 THR B C 1
ATOM 2230 O O . THR B 1 146 ? -1.229 -33.75 5.512 1 32.75 146 THR B O 1
#